Protein AF-A0A3D0CZN1-F1 (afdb_monomer_lite)

pLDDT: mean 96.59, std 3.7, range [61.84, 98.94]

Sequence (206 aa):
LTFLADQPQVNAERLAVAGLSLGGSNAIAAGALDPRVGAVVAIEAPGDGERWLSSLRRHWEWLEFKARLVEDRARRVQTGQSTRVDPLEIALPDPDSRAFLEGVYREFPEMQCDLPLETAEALIEFRPEALVGQIAPRPLLLIHGDADRLVPVGEARSLYAHASTPRRLEVIPGMSHFDWVMPTSTGFRRVSDLVAGFLREVLPAQ

Secondary structure (DSSP, 8-state):
-HHHHTSTTS-TTSEEEEEETHHHHHHHHHHHH-TTEEEEEEES--S-HHHHHHHTS-HHHHHHHHHHHHHHHHHHHHHS-PPEE-HHHHS---HHHHHHHHHHHHH-GGG---EETHHHHHHHH--GGGTGGGGTTS-EEEEEETT-SSS-THHHHHHHHHPPSSEEEEEETT--TTTTSSTTSTTHHHHHHHHHHHHHHHS---

Radius of gyration: 18.15 Å; chains: 1; bounding box: 48×38×43 Å

Structure (mmCIF, N/CA/C/O backbone):
data_AF-A0A3D0CZN1-F1
#
_entry.id   AF-A0A3D0CZN1-F1
#
loop_
_atom_site.group_PDB
_atom_site.id
_atom_site.type_symbol
_atom_site.label_atom_id
_atom_site.label_alt_id
_atom_site.label_comp_id
_atom_site.label_asym_id
_atom_site.label_entity_id
_atom_site.label_seq_id
_atom_site.pdbx_PDB_ins_code
_atom_site.Cartn_x
_atom_site.Cartn_y
_atom_site.Cartn_z
_atom_site.occupancy
_atom_site.B_iso_or_equiv
_atom_site.auth_seq_id
_atom_site.auth_comp_id
_atom_site.auth_asym_id
_atom_site.auth_atom_id
_atom_site.pdbx_PDB_model_num
ATOM 1 N N . LEU A 1 1 ? 1.243 12.649 10.500 1.00 89.69 1 LEU A N 1
ATOM 2 C CA . LEU A 1 1 ? 0.617 12.685 11.845 1.00 89.69 1 LEU A CA 1
ATOM 3 C C . LEU A 1 1 ? 0.846 14.002 12.566 1.00 89.69 1 LEU A C 1
ATOM 5 O O . LEU A 1 1 ? -0.137 14.547 13.028 1.00 89.69 1 LEU A O 1
ATOM 9 N N . THR A 1 2 ? 2.071 14.543 12.611 1.00 95.44 2 THR A N 1
ATOM 10 C CA . THR A 1 2 ? 2.383 15.810 13.311 1.00 95.44 2 THR A CA 1
ATOM 11 C C . THR A 1 2 ? 1.397 16.941 13.001 1.00 95.44 2 THR A C 1
ATOM 13 O O . THR A 1 2 ? 0.748 17.426 13.912 1.00 95.44 2 THR A O 1
ATOM 16 N N . PHE A 1 3 ? 1.171 17.263 11.720 1.00 96.44 3 PHE A N 1
ATOM 17 C CA . PHE A 1 3 ? 0.192 18.292 11.345 1.00 96.44 3 PHE A CA 1
ATOM 18 C C . PHE A 1 3 ? -1.221 18.018 11.886 1.00 96.44 3 PHE A C 1
ATOM 20 O O . PHE A 1 3 ? -1.875 18.932 12.373 1.00 96.44 3 PHE A O 1
ATOM 27 N N . LEU A 1 4 ? -1.696 16.769 11.794 1.00 94.88 4 LEU A N 1
ATOM 28 C CA . LEU A 1 4 ? -3.040 16.386 12.232 1.00 94.88 4 LEU A CA 1
ATOM 29 C C . LEU A 1 4 ? -3.172 16.451 13.761 1.00 94.88 4 LEU A C 1
ATOM 31 O O . LEU A 1 4 ? -4.194 16.904 14.257 1.00 94.88 4 LEU A O 1
ATOM 35 N N . ALA A 1 5 ? -2.139 16.024 14.490 1.00 94.81 5 ALA A N 1
ATOM 36 C CA . ALA A 1 5 ? -2.096 16.035 15.951 1.00 94.81 5 ALA A CA 1
ATOM 37 C C . ALA A 1 5 ? -2.110 17.457 16.540 1.00 94.81 5 ALA A C 1
ATOM 39 O O . ALA A 1 5 ? -2.618 17.645 17.639 1.00 94.81 5 ALA A O 1
ATOM 40 N N . ASP A 1 6 ? -1.601 18.444 15.797 1.00 96.56 6 ASP A N 1
ATOM 41 C CA . ASP A 1 6 ? -1.577 19.852 16.212 1.00 96.56 6 ASP A CA 1
ATOM 42 C C . ASP A 1 6 ? -2.914 20.584 15.968 1.00 96.56 6 ASP A C 1
ATOM 44 O O . ASP A 1 6 ? -3.060 21.751 16.338 1.00 96.56 6 ASP A O 1
ATOM 48 N N . GLN A 1 7 ? -3.904 19.941 15.336 1.00 97.12 7 GLN A N 1
ATOM 49 C CA . GLN A 1 7 ? -5.198 20.578 15.079 1.00 97.12 7 GLN A CA 1
ATOM 50 C C . GLN A 1 7 ? -6.060 20.600 16.353 1.00 97.12 7 GLN A C 1
ATOM 52 O O . GLN A 1 7 ? -6.255 19.553 16.969 1.00 97.12 7 GLN A O 1
ATOM 57 N N . PRO A 1 8 ? -6.671 21.742 16.727 1.00 96.75 8 PRO A N 1
ATOM 58 C CA . PRO A 1 8 ? -7.424 21.859 17.979 1.00 96.75 8 PRO A CA 1
ATOM 59 C C . PRO A 1 8 ? -8.677 20.970 18.035 1.00 96.75 8 PRO A C 1
ATOM 61 O O . PRO A 1 8 ? -9.180 20.684 19.117 1.00 96.75 8 PRO A O 1
ATOM 64 N N . GLN A 1 9 ? -9.196 20.530 16.886 1.00 95.81 9 GLN A N 1
ATOM 65 C CA . GLN A 1 9 ? -10.336 19.614 16.790 1.00 95.81 9 GLN A CA 1
ATOM 66 C C . GLN A 1 9 ? -9.935 18.130 16.874 1.00 95.81 9 GLN A C 1
ATOM 68 O O . GLN A 1 9 ? -10.810 17.265 16.850 1.00 95.81 9 GLN A O 1
ATOM 73 N N . VAL A 1 10 ? -8.638 17.814 16.932 1.00 95.25 10 VAL A N 1
ATOM 74 C CA . VAL A 1 10 ? -8.120 16.443 16.911 1.00 95.25 10 VAL A CA 1
ATOM 75 C C . VAL A 1 10 ? -7.592 16.057 18.288 1.00 95.25 10 VAL A C 1
ATOM 77 O O . VAL A 1 10 ? -6.842 16.790 18.922 1.00 95.25 10 VAL A O 1
ATOM 80 N N . ASN A 1 11 ? -7.942 14.853 18.738 1.00 94.00 11 ASN A N 1
ATOM 81 C CA . ASN A 1 11 ? -7.299 14.240 19.893 1.00 94.00 11 ASN A CA 1
ATOM 82 C C . ASN A 1 11 ? -6.022 13.510 19.439 1.00 94.00 11 ASN A C 1
ATOM 84 O O . ASN A 1 11 ? -6.102 12.463 18.793 1.00 94.00 11 ASN A O 1
ATOM 88 N N . ALA A 1 12 ? -4.856 14.058 19.789 1.00 94.00 12 ALA A N 1
ATOM 89 C CA . ALA A 1 12 ? -3.546 13.526 19.406 1.00 94.00 12 ALA A CA 1
ATOM 90 C C . ALA A 1 12 ? -3.253 12.109 19.942 1.00 94.00 12 ALA A C 1
ATOM 92 O O . ALA A 1 12 ? -2.446 11.398 19.351 1.00 94.00 12 ALA A O 1
ATOM 93 N N . GLU A 1 13 ? -3.944 11.667 20.997 1.00 92.31 13 GLU A N 1
ATOM 94 C CA . GLU A 1 13 ? -3.820 10.311 21.556 1.00 92.31 13 GLU A CA 1
ATOM 95 C C . GLU A 1 13 ? -4.685 9.280 20.809 1.00 92.31 13 GLU A C 1
ATOM 97 O O . GLU A 1 13 ? -4.708 8.098 21.150 1.00 92.31 13 GLU A O 1
ATOM 102 N N . ARG A 1 14 ? -5.458 9.713 19.804 1.00 92.69 14 ARG A N 1
ATOM 103 C CA . ARG A 1 14 ? -6.452 8.880 19.109 1.00 92.69 14 ARG A CA 1
ATOM 104 C C . ARG A 1 14 ? -6.345 9.001 17.598 1.00 92.69 14 ARG A C 1
ATOM 106 O O . ARG A 1 14 ? -7.315 9.290 16.900 1.00 92.69 14 ARG A O 1
ATOM 113 N N . LEU A 1 15 ? -5.143 8.754 17.097 1.00 96.56 15 LEU A N 1
ATOM 114 C CA . LEU A 1 15 ? -4.843 8.801 15.673 1.00 96.56 15 LEU A CA 1
ATOM 115 C C . LEU A 1 15 ? -4.930 7.403 15.062 1.00 96.56 15 LEU A C 1
ATOM 117 O O . LEU A 1 15 ? -4.448 6.429 15.634 1.00 96.56 15 LEU A O 1
ATOM 121 N N . ALA A 1 16 ? -5.497 7.308 13.865 1.00 97.44 16 ALA A N 1
ATOM 122 C CA . ALA A 1 16 ? -5.451 6.104 13.049 1.00 97.44 16 ALA A CA 1
ATOM 123 C C . ALA A 1 16 ? -4.883 6.433 11.672 1.00 97.44 16 ALA A C 1
ATOM 125 O O . ALA A 1 16 ? -5.023 7.558 11.186 1.00 97.44 16 ALA A O 1
ATOM 126 N N . VAL A 1 17 ? -4.262 5.441 11.041 1.00 98.00 17 VAL A N 1
ATOM 127 C CA . VAL A 1 17 ? -3.837 5.535 9.643 1.00 98.00 17 VAL A CA 1
ATOM 128 C C . VAL A 1 17 ? -4.558 4.453 8.856 1.00 98.00 17 VAL A C 1
ATOM 130 O O . VAL A 1 17 ? -4.534 3.281 9.227 1.00 98.00 17 VAL A O 1
ATOM 133 N N . ALA A 1 18 ? -5.209 4.869 7.777 1.00 97.88 18 ALA A N 1
ATOM 134 C CA . ALA A 1 18 ? -5.875 3.990 6.835 1.00 97.88 18 ALA A CA 1
ATOM 135 C C . ALA A 1 18 ? -5.274 4.190 5.445 1.00 97.88 18 ALA A C 1
ATOM 137 O O . ALA A 1 18 ? -4.956 5.321 5.071 1.00 97.88 18 ALA A O 1
ATOM 138 N N . GLY A 1 19 ? -5.135 3.114 4.677 1.00 97.94 19 GLY A N 1
ATOM 139 C CA . GLY A 1 19 ? -4.632 3.204 3.315 1.00 97.94 19 GLY A CA 1
ATOM 140 C C . GLY A 1 19 ? -5.100 2.066 2.418 1.00 97.94 19 GLY A C 1
ATOM 141 O O . GLY A 1 19 ? -5.350 0.956 2.884 1.00 97.94 19 GLY A O 1
ATOM 142 N N . LEU A 1 20 ? -5.197 2.373 1.125 1.00 97.62 20 LEU A N 1
ATOM 143 C CA . LEU A 1 20 ? -5.538 1.447 0.047 1.00 97.62 20 LEU A CA 1
ATOM 144 C C . LEU A 1 20 ? -4.284 1.090 -0.758 1.00 97.62 20 LEU A C 1
ATOM 146 O O . LEU A 1 20 ? -3.480 1.978 -1.045 1.00 97.62 20 LEU A O 1
ATOM 150 N N . SER A 1 21 ? -4.145 -0.169 -1.169 1.00 97.31 21 SER A N 1
ATOM 151 C CA . SER A 1 21 ? -3.049 -0.660 -2.006 1.00 97.31 21 SER A CA 1
ATOM 152 C C . SER A 1 21 ? -1.688 -0.333 -1.377 1.00 97.31 21 SER A C 1
ATOM 154 O O . SER A 1 21 ? -1.494 -0.547 -0.176 1.00 97.31 21 SER A O 1
ATOM 156 N N . LEU A 1 22 ? -0.760 0.271 -2.124 1.00 97.44 22 LEU A N 1
ATOM 157 C CA . LEU A 1 22 ? 0.499 0.804 -1.581 1.00 97.44 22 LEU A CA 1
ATOM 158 C C . LEU A 1 22 ? 0.304 1.787 -0.415 1.00 97.44 22 LEU A C 1
ATOM 160 O O . LEU A 1 22 ? 1.140 1.855 0.486 1.00 97.44 22 LEU A O 1
ATOM 164 N N . GLY A 1 23 ? -0.810 2.521 -0.377 1.00 98.19 23 GLY A N 1
ATOM 165 C CA . GLY A 1 23 ? -1.188 3.331 0.779 1.00 98.19 23 GLY A CA 1
ATOM 166 C C . GLY A 1 23 ? -1.424 2.486 2.034 1.00 98.19 23 GLY A C 1
ATOM 167 O O . GLY A 1 23 ? -1.067 2.915 3.127 1.00 98.19 23 GLY A O 1
ATOM 168 N N . GLY A 1 24 ? -1.970 1.277 1.894 1.00 98.62 24 GLY A N 1
ATOM 169 C CA . GLY A 1 24 ? -2.137 0.317 2.987 1.00 98.62 24 GLY A CA 1
ATOM 170 C C . GLY A 1 24 ? -0.802 -0.266 3.457 1.00 98.62 24 GLY A C 1
ATOM 171 O O . GLY A 1 24 ? -0.550 -0.334 4.660 1.00 98.62 24 GLY A O 1
ATOM 172 N N . SER A 1 25 ? 0.104 -0.579 2.529 1.00 98.81 25 SER A N 1
ATOM 173 C CA . SER A 1 25 ? 1.492 -0.961 2.835 1.00 98.81 25 SER A CA 1
ATOM 174 C C . SER A 1 25 ? 2.222 0.140 3.618 1.00 98.81 25 SER A C 1
ATOM 176 O O . SER A 1 25 ? 2.868 -0.127 4.635 1.00 98.81 25 SER A O 1
ATOM 178 N N . ASN A 1 26 ? 2.051 1.399 3.207 1.00 98.75 26 ASN A N 1
ATOM 179 C CA . ASN A 1 26 ? 2.581 2.565 3.916 1.00 98.75 26 ASN A CA 1
ATOM 180 C C . ASN A 1 26 ? 1.908 2.781 5.278 1.00 98.75 26 ASN A C 1
ATOM 182 O O . ASN A 1 26 ? 2.590 3.145 6.233 1.00 98.75 26 ASN A O 1
ATOM 186 N N . ALA A 1 27 ? 0.601 2.530 5.404 1.00 98.75 27 ALA A N 1
ATOM 187 C CA . ALA A 1 27 ? -0.111 2.592 6.680 1.00 98.75 27 ALA A CA 1
ATOM 188 C C . ALA A 1 27 ? 0.435 1.564 7.682 1.00 98.75 27 ALA A C 1
ATOM 190 O O . ALA A 1 27 ? 0.626 1.890 8.853 1.00 98.75 27 ALA A O 1
ATOM 191 N N . ILE A 1 28 ? 0.752 0.353 7.212 1.00 98.88 28 ILE A N 1
ATOM 192 C CA . ILE A 1 28 ? 1.411 -0.690 8.009 1.00 98.88 28 ILE A CA 1
ATOM 193 C C . ILE A 1 28 ? 2.792 -0.223 8.473 1.00 98.88 28 ILE A C 1
ATOM 195 O O . ILE A 1 28 ? 3.078 -0.278 9.668 1.00 98.88 28 ILE A O 1
ATOM 199 N N . ALA A 1 29 ? 3.631 0.280 7.563 1.00 98.62 29 ALA A N 1
ATOM 200 C CA . ALA A 1 29 ? 4.964 0.768 7.915 1.00 98.62 29 ALA A CA 1
ATOM 201 C C . ALA A 1 29 ? 4.908 1.951 8.898 1.00 98.62 29 ALA A C 1
ATOM 203 O O . ALA A 1 29 ? 5.615 1.954 9.905 1.00 98.62 29 ALA A O 1
ATOM 204 N N . ALA A 1 30 ? 4.023 2.922 8.659 1.00 98.44 30 ALA A N 1
ATOM 205 C CA . ALA A 1 30 ? 3.814 4.055 9.554 1.00 98.44 30 ALA A CA 1
ATOM 206 C C . ALA A 1 30 ? 3.310 3.605 10.932 1.00 98.44 30 ALA A C 1
ATOM 208 O O . ALA A 1 30 ? 3.807 4.081 11.945 1.00 98.44 30 ALA A O 1
ATOM 209 N N . GLY A 1 31 ? 2.366 2.663 10.986 1.00 98.44 31 GLY A N 1
ATOM 210 C CA . GLY A 1 31 ? 1.863 2.118 12.244 1.00 98.44 31 GLY A CA 1
ATOM 211 C C . GLY A 1 31 ? 2.912 1.335 13.028 1.00 98.44 31 GLY A C 1
ATOM 212 O O . GLY A 1 31 ? 2.963 1.431 14.252 1.00 98.44 31 GLY A O 1
ATOM 213 N N . ALA A 1 32 ? 3.781 0.594 12.342 1.00 98.38 32 ALA A N 1
ATOM 214 C CA . ALA A 1 32 ? 4.886 -0.115 12.977 1.00 98.38 32 ALA A CA 1
ATOM 215 C C . ALA A 1 32 ? 5.919 0.857 13.574 1.00 98.38 32 ALA A C 1
ATOM 217 O O . ALA A 1 32 ? 6.335 0.676 14.716 1.00 98.38 32 ALA A O 1
ATOM 218 N N . LEU A 1 33 ? 6.297 1.897 12.823 1.00 98.12 33 LEU A N 1
ATOM 219 C CA . LEU A 1 33 ? 7.424 2.776 13.157 1.00 98.12 33 LEU A CA 1
ATOM 220 C C . LEU A 1 33 ? 7.047 4.009 13.993 1.00 98.12 33 LEU A C 1
ATOM 222 O O . LEU A 1 33 ? 7.905 4.547 14.689 1.00 98.12 33 LEU A O 1
ATOM 226 N N . ASP A 1 34 ? 5.795 4.471 13.938 1.00 97.94 34 ASP A N 1
ATOM 227 C CA . ASP A 1 34 ? 5.325 5.634 14.695 1.00 97.94 34 ASP A CA 1
ATOM 228 C C . ASP A 1 34 ? 4.394 5.194 15.842 1.00 97.94 34 ASP A C 1
ATOM 230 O O . ASP A 1 34 ? 3.251 4.786 15.596 1.00 97.94 34 ASP A O 1
ATOM 234 N N . PRO A 1 35 ? 4.839 5.285 17.112 1.00 95.75 35 PRO A N 1
ATOM 235 C CA . PRO A 1 35 ? 4.048 4.848 18.260 1.00 95.75 35 PRO A CA 1
ATOM 236 C C . PRO A 1 35 ? 2.772 5.677 18.472 1.00 95.75 35 PRO A C 1
ATOM 238 O O . PRO A 1 35 ? 1.878 5.219 19.178 1.00 95.75 35 PRO A O 1
ATOM 241 N N . ARG A 1 36 ? 2.652 6.862 17.850 1.00 97.00 36 ARG A N 1
ATOM 242 C CA . ARG A 1 36 ? 1.458 7.723 17.947 1.00 97.00 36 ARG A CA 1
ATOM 243 C C . ARG A 1 36 ? 0.266 7.184 17.158 1.00 97.00 36 ARG A C 1
ATOM 245 O O . ARG A 1 36 ? -0.859 7.629 17.368 1.00 97.00 36 ARG A O 1
ATOM 252 N N . VAL A 1 37 ? 0.488 6.267 16.215 1.00 98.06 37 VAL A N 1
ATOM 253 C CA . VAL A 1 37 ? -0.608 5.589 15.513 1.00 98.06 37 VAL A CA 1
ATOM 254 C C . VAL A 1 37 ? -1.272 4.635 16.492 1.00 98.06 37 VAL A C 1
ATOM 256 O O . VAL A 1 37 ? -0.641 3.670 16.901 1.00 98.06 37 VAL A O 1
ATOM 259 N N . GLY A 1 38 ? -2.528 4.882 16.855 1.00 97.44 38 GLY A N 1
ATOM 260 C CA . GLY A 1 38 ? -3.310 4.047 17.768 1.00 97.44 38 GLY A CA 1
ATOM 261 C C . GLY A 1 38 ? -4.026 2.875 17.091 1.00 97.44 38 GLY A C 1
ATOM 262 O O . GLY A 1 38 ? -4.312 1.882 17.754 1.00 97.44 38 GLY A O 1
ATOM 263 N N . ALA A 1 39 ? -4.293 2.955 15.783 1.00 98.44 39 ALA A N 1
ATOM 264 C CA . ALA A 1 39 ? -4.868 1.865 14.990 1.00 98.44 39 ALA A CA 1
ATOM 265 C C . ALA A 1 39 ? -4.462 1.956 13.510 1.00 98.44 39 ALA A C 1
ATOM 267 O O . ALA A 1 39 ? -4.251 3.052 12.980 1.00 98.44 39 ALA A O 1
ATOM 268 N N . VAL A 1 40 ? -4.391 0.806 12.836 1.00 98.88 40 VAL A N 1
ATOM 269 C CA . VAL A 1 40 ? -4.033 0.702 11.413 1.00 98.88 40 VAL A CA 1
ATOM 270 C C . VAL A 1 40 ? -5.132 -0.010 10.635 1.00 98.88 40 VAL A C 1
ATOM 272 O O . VAL A 1 40 ? -5.631 -1.051 11.063 1.00 98.88 40 VAL A O 1
ATOM 275 N N . VAL A 1 41 ? -5.470 0.528 9.465 1.00 98.88 41 VAL A N 1
ATOM 276 C CA . VAL A 1 41 ? -6.346 -0.110 8.479 1.00 98.88 41 VAL A CA 1
ATOM 277 C C . VAL A 1 41 ? -5.602 -0.199 7.149 1.00 98.88 41 VAL A C 1
ATOM 279 O O . VAL A 1 41 ? -5.176 0.818 6.606 1.00 98.88 41 VAL A O 1
ATOM 282 N N . ALA A 1 42 ? -5.459 -1.401 6.603 1.00 98.75 42 ALA A N 1
ATOM 283 C CA . ALA A 1 42 ? -4.861 -1.611 5.291 1.00 98.75 42 ALA A CA 1
ATOM 284 C C . ALA A 1 42 ? -5.833 -2.374 4.387 1.00 98.75 42 ALA A C 1
ATOM 286 O O . ALA A 1 42 ? -6.338 -3.435 4.752 1.00 98.75 42 ALA A O 1
ATOM 287 N N . ILE A 1 43 ? -6.110 -1.800 3.221 1.00 98.56 43 ILE A N 1
ATOM 288 C CA . ILE A 1 43 ? -7.084 -2.292 2.244 1.00 98.56 43 ILE A CA 1
ATOM 289 C C . ILE A 1 43 ? -6.309 -2.659 0.975 1.00 98.56 43 ILE A C 1
ATOM 291 O O . ILE A 1 43 ? -5.556 -1.820 0.495 1.00 98.56 43 ILE A O 1
ATOM 295 N N . GLU A 1 44 ? -6.449 -3.873 0.442 1.00 97.94 44 GLU A N 1
ATOM 296 C CA . GLU A 1 44 ? -5.718 -4.363 -0.753 1.00 97.94 44 GLU A CA 1
ATOM 297 C C . GLU A 1 44 ? -4.184 -4.221 -0.697 1.00 97.94 44 GLU A C 1
ATOM 299 O O . GLU A 1 44 ? -3.523 -3.996 -1.710 1.00 97.94 44 GLU A O 1
ATOM 304 N N . ALA A 1 45 ? -3.585 -4.274 0.493 1.00 98.44 45 ALA A N 1
ATOM 305 C CA . ALA A 1 45 ? -2.171 -3.948 0.648 1.00 98.44 45 ALA A CA 1
ATOM 306 C C . ALA A 1 45 ? -1.250 -5.104 0.208 1.00 98.44 45 ALA A C 1
ATOM 308 O O . ALA A 1 45 ? -1.372 -6.205 0.757 1.00 98.44 45 ALA A O 1
ATOM 309 N N . PRO A 1 46 ? -0.270 -4.873 -0.689 1.00 98.62 46 PRO A N 1
ATOM 310 C CA . PRO A 1 46 ? 0.815 -5.824 -0.896 1.00 98.62 46 PRO A CA 1
ATOM 311 C C . PRO A 1 46 ? 1.692 -5.916 0.363 1.00 98.62 46 PRO A C 1
ATOM 313 O O . PRO A 1 46 ? 2.027 -4.902 0.987 1.00 98.62 46 PRO A O 1
ATOM 316 N N . GLY A 1 47 ? 2.050 -7.140 0.753 1.00 98.56 47 GLY A N 1
ATOM 317 C CA . GLY A 1 47 ? 2.845 -7.446 1.942 1.00 98.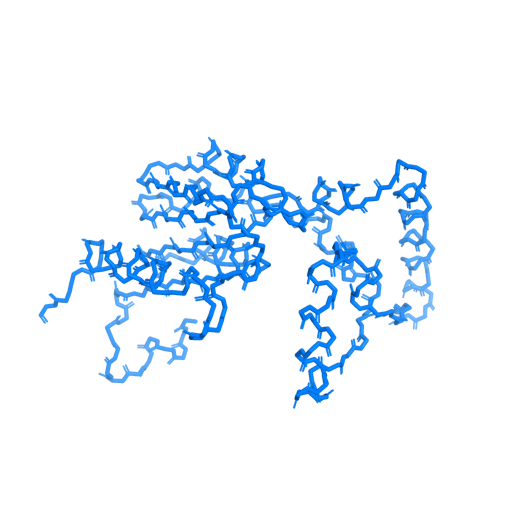56 47 GLY A CA 1
ATOM 318 C C . GLY A 1 47 ? 4.336 -7.626 1.660 1.00 98.56 47 GLY A C 1
ATOM 319 O O . GLY A 1 47 ? 5.155 -7.297 2.519 1.00 98.56 47 GLY A O 1
ATOM 320 N N . ASP A 1 48 ? 4.686 -8.087 0.460 1.00 98.75 48 ASP A N 1
ATOM 321 C CA . ASP A 1 48 ? 6.058 -8.167 -0.051 1.00 98.75 48 ASP A CA 1
ATOM 322 C C . ASP A 1 48 ? 6.093 -7.661 -1.497 1.00 98.75 48 ASP A C 1
ATOM 324 O O . ASP A 1 48 ? 5.464 -8.236 -2.391 1.00 98.75 48 ASP A O 1
ATOM 328 N N . GLY A 1 49 ? 6.816 -6.565 -1.733 1.00 98.50 49 GLY A N 1
ATOM 329 C CA . GLY A 1 49 ? 6.848 -5.942 -3.050 1.00 98.50 49 GLY A CA 1
ATOM 330 C C . GLY A 1 49 ? 7.548 -6.777 -4.123 1.00 98.50 49 GLY A C 1
ATOM 331 O O . GLY A 1 49 ? 7.138 -6.729 -5.280 1.00 98.50 49 GLY A O 1
ATOM 332 N N . GLU A 1 50 ? 8.546 -7.596 -3.776 1.00 98.50 50 GLU A N 1
ATOM 333 C CA . GLU A 1 50 ? 9.202 -8.486 -4.741 1.00 98.50 50 GLU A CA 1
ATOM 334 C C . GLU A 1 50 ? 8.247 -9.589 -5.205 1.00 98.50 50 GLU A C 1
ATOM 336 O O . GLU A 1 50 ? 8.074 -9.813 -6.406 1.00 98.50 50 GLU A O 1
ATOM 341 N N . ARG A 1 51 ? 7.591 -10.258 -4.251 1.00 98.50 51 ARG A N 1
ATOM 342 C CA . ARG A 1 51 ? 6.608 -11.311 -4.517 1.00 98.50 51 ARG A CA 1
ATOM 343 C C . ARG A 1 51 ? 5.439 -10.765 -5.327 1.00 98.50 51 ARG A C 1
ATOM 345 O O . ARG A 1 51 ? 5.050 -11.390 -6.314 1.00 98.50 51 ARG A O 1
ATOM 352 N N . TRP A 1 52 ? 4.934 -9.588 -4.959 1.00 98.50 52 TRP A N 1
ATOM 353 C CA . TRP A 1 52 ? 3.864 -8.916 -5.687 1.00 98.50 52 TRP A CA 1
ATOM 354 C C . TRP A 1 52 ? 4.274 -8.571 -7.124 1.00 98.50 52 TRP A C 1
ATOM 356 O O . TRP A 1 52 ? 3.646 -9.062 -8.062 1.00 98.50 52 TRP A O 1
ATOM 366 N N . LEU A 1 53 ? 5.352 -7.810 -7.337 1.00 98.38 53 LEU A N 1
ATOM 367 C CA . LEU A 1 53 ? 5.755 -7.382 -8.684 1.00 98.38 53 LEU A CA 1
ATOM 368 C C . LEU A 1 53 ? 6.182 -8.547 -9.588 1.00 98.38 53 LEU A C 1
ATOM 370 O O . LEU A 1 53 ? 5.980 -8.484 -10.806 1.00 98.38 53 LEU A O 1
ATOM 374 N N . SER A 1 54 ? 6.741 -9.611 -9.007 1.00 98.25 54 SER A N 1
ATOM 375 C CA . SER A 1 54 ? 7.022 -10.867 -9.705 1.00 98.25 54 SER A CA 1
ATOM 376 C C . SER A 1 54 ? 5.731 -11.562 -10.154 1.00 98.25 54 SER A C 1
ATOM 378 O O . SER A 1 54 ? 5.657 -12.033 -11.285 1.00 98.25 54 SER A O 1
ATOM 380 N N . SER A 1 55 ? 4.683 -11.570 -9.318 1.00 97.50 55 SER A N 1
ATOM 381 C CA . SER A 1 55 ? 3.400 -12.221 -9.638 1.00 97.50 55 SER A CA 1
ATOM 382 C C . SER A 1 55 ? 2.652 -11.593 -10.820 1.00 97.50 55 SER A C 1
ATOM 384 O O . SER A 1 55 ? 1.876 -12.273 -11.486 1.00 97.50 55 SER A O 1
ATOM 386 N N . LEU A 1 56 ? 2.926 -10.320 -11.117 1.00 97.38 56 LEU A N 1
ATOM 387 C CA . LEU A 1 56 ? 2.329 -9.589 -12.238 1.00 97.38 56 LEU A CA 1
ATOM 388 C C . LEU A 1 56 ? 2.956 -9.935 -13.595 1.00 97.38 56 LEU A C 1
ATOM 390 O O . LEU A 1 56 ? 2.490 -9.464 -14.630 1.00 97.38 56 LEU A O 1
ATOM 394 N N . ARG A 1 57 ? 4.041 -10.714 -13.603 1.00 97.56 57 ARG A N 1
ATOM 395 C CA . ARG A 1 57 ? 4.868 -10.977 -14.781 1.00 97.56 57 ARG A CA 1
ATOM 396 C C . ARG A 1 57 ? 5.038 -12.465 -15.014 1.00 97.56 57 ARG A C 1
ATOM 398 O O . ARG A 1 57 ? 5.044 -13.279 -14.091 1.00 97.56 57 ARG A O 1
ATOM 405 N N . ARG A 1 58 ? 5.272 -12.835 -16.271 1.00 98.12 58 ARG A N 1
ATOM 406 C CA . ARG A 1 58 ? 5.817 -14.159 -16.575 1.00 98.12 58 ARG A CA 1
ATOM 407 C C . ARG A 1 58 ? 7.250 -14.232 -16.059 1.00 98.12 58 ARG A C 1
ATOM 409 O O . ARG A 1 58 ? 7.949 -13.225 -15.965 1.00 98.12 58 ARG A O 1
ATOM 416 N N . HIS A 1 59 ? 7.717 -15.441 -15.762 1.00 98.12 59 HIS A N 1
ATOM 417 C CA . HIS A 1 59 ? 9.019 -15.617 -15.117 1.00 98.12 59 HIS A CA 1
ATOM 418 C C . HIS A 1 59 ? 10.179 -14.954 -15.883 1.00 98.12 59 HIS A C 1
ATOM 420 O O . HIS A 1 59 ? 11.029 -14.321 -15.265 1.00 98.12 59 HIS A O 1
ATOM 426 N N . TRP A 1 60 ? 10.208 -15.046 -17.216 1.00 98.38 60 TRP A N 1
ATOM 427 C CA . TRP A 1 60 ? 11.261 -14.413 -18.018 1.00 98.38 60 TRP A CA 1
ATOM 428 C C . TRP A 1 60 ? 11.149 -12.883 -18.053 1.00 98.38 60 TRP A C 1
ATOM 430 O O . TRP A 1 60 ? 12.169 -12.213 -17.945 1.00 98.38 60 TRP A O 1
ATOM 440 N N . GLU A 1 61 ? 9.933 -12.329 -18.103 1.00 98.31 61 GLU A N 1
ATOM 441 C CA . GLU A 1 61 ? 9.699 -10.877 -18.035 1.00 98.31 61 GLU A CA 1
ATOM 442 C C . GLU A 1 61 ? 10.181 -10.311 -16.695 1.00 98.31 61 GLU A C 1
ATOM 444 O O . GLU A 1 61 ? 10.723 -9.211 -16.639 1.00 98.31 61 GLU A O 1
ATOM 449 N N . TRP A 1 62 ? 10.036 -11.072 -15.605 1.00 98.50 62 TRP A N 1
ATOM 450 C CA . TRP A 1 62 ? 10.591 -10.701 -14.304 1.00 98.50 62 TRP A CA 1
ATOM 451 C C . TRP A 1 62 ? 12.127 -10.662 -14.306 1.00 98.50 62 TRP A C 1
ATOM 453 O O . TRP A 1 62 ? 12.725 -9.748 -13.736 1.00 98.50 62 TRP A O 1
ATOM 463 N N . LEU A 1 63 ? 12.786 -11.625 -14.958 1.00 98.56 63 LEU A N 1
ATOM 464 C CA . LEU A 1 63 ? 14.249 -11.637 -15.082 1.00 98.56 63 LEU A CA 1
ATOM 465 C C . LEU A 1 63 ? 14.758 -10.464 -15.928 1.00 98.56 63 LEU A C 1
ATOM 467 O O . LEU A 1 63 ? 15.709 -9.796 -15.523 1.00 98.56 63 LEU A O 1
ATOM 471 N N . GLU A 1 64 ? 14.104 -10.182 -17.055 1.00 98.38 64 GLU A N 1
ATOM 472 C CA . GLU A 1 64 ? 14.405 -9.029 -17.911 1.00 98.38 64 GLU A CA 1
ATOM 473 C C . GLU A 1 64 ? 14.172 -7.707 -17.176 1.00 98.38 64 GLU A C 1
ATOM 475 O O . GLU A 1 64 ? 15.005 -6.803 -17.238 1.00 98.38 64 GLU A O 1
ATOM 480 N N . PHE A 1 65 ? 13.080 -7.607 -16.412 1.00 98.38 65 PHE A N 1
ATOM 481 C CA . PHE A 1 65 ? 12.803 -6.438 -15.586 1.00 98.38 65 PHE A CA 1
ATOM 482 C C . PHE A 1 65 ? 13.913 -6.214 -14.556 1.00 98.38 65 PHE A C 1
ATOM 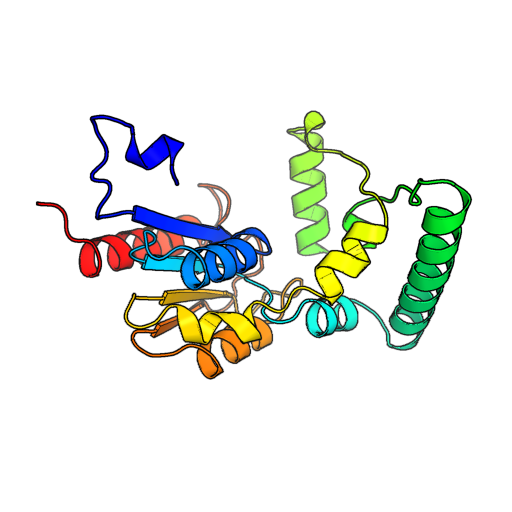484 O O . PHE A 1 65 ? 14.461 -5.119 -14.486 1.00 98.38 65 PHE A O 1
ATOM 491 N N . LYS A 1 66 ? 14.337 -7.254 -13.826 1.00 98.50 66 LYS A N 1
ATOM 492 C CA . LYS A 1 66 ? 15.467 -7.147 -12.888 1.00 98.50 66 LYS A CA 1
ATOM 493 C C . LYS A 1 66 ? 16.782 -6.765 -13.573 1.00 98.50 66 LYS A C 1
ATOM 495 O O . LYS A 1 66 ? 17.544 -5.991 -12.999 1.00 98.50 66 LYS A O 1
ATOM 500 N N . ALA A 1 67 ? 17.051 -7.266 -14.779 1.00 98.44 67 ALA A N 1
ATOM 501 C CA . ALA A 1 67 ? 18.228 -6.862 -15.549 1.00 98.44 67 ALA A CA 1
ATOM 502 C C . ALA A 1 67 ? 18.187 -5.362 -15.896 1.00 98.44 67 ALA A C 1
ATOM 504 O O . ALA A 1 67 ? 19.170 -4.660 -15.660 1.00 98.44 67 ALA A O 1
ATOM 505 N N . ARG A 1 68 ? 17.025 -4.846 -16.328 1.00 98.12 68 ARG A N 1
ATOM 506 C CA . ARG A 1 68 ? 16.814 -3.403 -16.551 1.00 98.12 68 ARG A CA 1
ATOM 507 C C . ARG A 1 68 ? 17.062 -2.572 -15.287 1.00 98.12 68 ARG A C 1
ATOM 509 O O . ARG A 1 68 ? 17.627 -1.489 -15.388 1.00 98.12 68 ARG A O 1
ATOM 516 N N . LEU A 1 69 ? 16.683 -3.061 -14.102 1.00 98.25 69 LEU A N 1
ATOM 517 C CA . LEU A 1 69 ? 16.963 -2.361 -12.836 1.00 98.25 69 LEU A CA 1
ATOM 518 C C . LEU A 1 69 ? 18.470 -2.284 -12.538 1.00 98.25 69 LEU A C 1
ATOM 520 O O . LEU A 1 69 ? 18.958 -1.248 -12.095 1.00 98.25 69 LEU A O 1
ATOM 524 N N . VAL A 1 70 ? 19.230 -3.344 -12.836 1.00 98.31 70 VAL A N 1
ATOM 525 C CA . VAL A 1 70 ? 20.699 -3.342 -12.695 1.00 98.31 70 VAL A CA 1
ATOM 526 C C . VAL A 1 70 ? 21.345 -2.320 -13.635 1.00 98.31 70 VAL A C 1
ATOM 528 O O . VAL A 1 70 ? 22.242 -1.581 -13.220 1.00 98.31 70 VAL A O 1
ATOM 531 N N . GLU A 1 71 ? 20.881 -2.246 -14.882 1.00 98.19 71 GLU A N 1
ATOM 532 C CA . GLU A 1 71 ? 21.339 -1.246 -15.853 1.00 98.19 71 GLU A CA 1
ATOM 533 C C . GLU A 1 71 ? 20.999 0.182 -15.401 1.00 98.19 71 GLU A C 1
ATOM 535 O O . GLU A 1 71 ? 21.862 1.064 -15.428 1.00 98.19 71 GLU A O 1
ATOM 540 N N . ASP A 1 72 ? 19.773 0.407 -14.916 1.00 98.19 72 ASP A N 1
ATOM 541 C CA . ASP A 1 72 ? 19.344 1.707 -14.396 1.00 98.19 72 ASP A CA 1
ATOM 542 C C . ASP A 1 72 ? 20.170 2.133 -13.180 1.00 98.19 72 ASP A C 1
ATOM 544 O O . ASP A 1 72 ? 20.629 3.271 -13.100 1.00 98.19 72 ASP A O 1
ATOM 548 N N . ARG A 1 73 ? 20.470 1.206 -12.267 1.00 98.12 73 ARG A N 1
ATOM 549 C CA . ARG A 1 73 ? 21.359 1.457 -11.127 1.00 98.12 73 ARG A CA 1
ATOM 550 C C . ARG A 1 73 ? 22.754 1.900 -11.572 1.00 98.12 73 ARG A C 1
ATOM 552 O O . ARG A 1 73 ? 23.290 2.862 -11.019 1.00 98.12 73 ARG A O 1
ATOM 559 N N . ALA A 1 74 ? 23.338 1.253 -12.582 1.00 98.00 74 ALA A N 1
ATOM 560 C CA . ALA A 1 74 ? 24.629 1.668 -13.136 1.00 98.00 74 ALA A CA 1
ATOM 561 C C . ALA A 1 74 ? 24.555 3.078 -13.750 1.00 98.00 74 ALA A C 1
ATOM 563 O O . ALA A 1 74 ? 25.430 3.912 -13.499 1.00 98.00 74 ALA A O 1
ATOM 564 N N . ARG A 1 75 ? 23.477 3.378 -14.484 1.00 97.44 75 ARG A N 1
ATOM 565 C CA . ARG A 1 75 ? 23.208 4.715 -15.028 1.00 97.44 75 ARG A CA 1
ATOM 566 C C . ARG A 1 75 ? 23.104 5.768 -13.923 1.00 97.44 75 ARG A C 1
ATOM 568 O O . ARG A 1 75 ? 23.707 6.834 -14.060 1.00 97.44 75 ARG A O 1
ATOM 575 N N . ARG A 1 76 ? 22.393 5.487 -12.827 1.00 97.12 76 ARG A N 1
ATOM 576 C CA . ARG A 1 76 ? 22.249 6.410 -11.688 1.00 97.12 76 ARG A CA 1
ATOM 577 C C . ARG A 1 76 ? 23.593 6.756 -11.061 1.00 97.12 76 ARG A C 1
ATOM 579 O O . ARG A 1 76 ? 23.854 7.928 -10.815 1.00 97.12 76 ARG A O 1
ATOM 586 N N . VAL A 1 77 ? 24.477 5.772 -10.887 1.00 97.81 77 VAL A N 1
ATOM 587 C CA . VAL A 1 77 ? 25.843 6.006 -10.381 1.00 97.81 77 VAL A CA 1
ATOM 588 C C . VAL A 1 77 ? 26.652 6.901 -11.325 1.00 97.81 77 VAL A C 1
ATOM 590 O O . VAL A 1 77 ? 27.387 7.770 -10.867 1.00 97.81 77 VAL A O 1
ATOM 593 N N . GLN A 1 78 ? 26.518 6.710 -12.638 1.00 97.75 78 GLN A N 1
ATOM 594 C CA . GLN A 1 78 ? 27.301 7.447 -13.636 1.00 97.75 78 GLN A CA 1
ATOM 595 C C . GLN A 1 78 ? 26.770 8.858 -13.920 1.00 97.75 78 GLN A C 1
ATOM 597 O O . GLN A 1 78 ? 27.547 9.751 -14.245 1.00 97.75 78 GLN A O 1
ATOM 602 N N . THR A 1 79 ? 25.453 9.054 -13.845 1.00 97.75 79 THR A N 1
ATOM 603 C CA . THR A 1 79 ? 24.781 10.260 -14.362 1.00 97.75 79 THR A CA 1
ATOM 604 C C . THR A 1 79 ? 23.986 11.027 -13.309 1.00 97.75 79 THR A C 1
ATOM 606 O O . THR A 1 79 ? 23.572 12.155 -13.563 1.00 97.75 79 THR A O 1
ATOM 609 N N . GLY A 1 80 ? 23.733 10.426 -12.144 1.00 97.44 80 GLY A N 1
ATOM 610 C CA . GLY A 1 80 ? 22.811 10.957 -11.141 1.00 97.44 80 GLY A CA 1
ATOM 611 C C . GLY A 1 80 ? 21.333 10.882 -11.545 1.00 97.44 80 GLY A C 1
ATOM 612 O O . GLY A 1 80 ? 20.502 11.491 -10.879 1.00 97.44 80 GLY A O 1
ATOM 613 N N . GLN A 1 81 ? 20.988 10.180 -12.634 1.00 97.31 81 GLN A N 1
ATOM 614 C CA . GLN A 1 81 ? 19.627 10.134 -13.178 1.00 97.31 81 GLN A CA 1
ATOM 615 C C . GLN A 1 81 ? 19.138 8.701 -13.413 1.00 97.31 81 GLN A C 1
ATOM 617 O O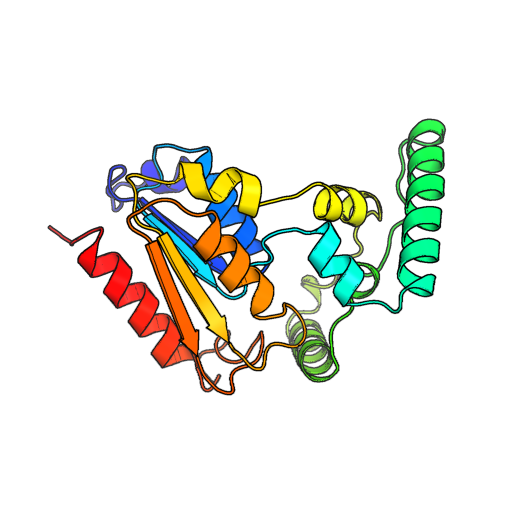 . GLN A 1 81 ? 19.836 7.890 -14.024 1.00 97.31 81 GLN A O 1
ATOM 622 N N . SER A 1 82 ? 17.904 8.426 -12.986 1.00 97.88 82 SER A N 1
ATOM 623 C CA . SER A 1 82 ? 17.151 7.209 -13.322 1.00 97.88 82 SER A CA 1
ATOM 624 C C . SER A 1 82 ? 16.352 7.401 -14.615 1.00 97.88 82 SER A C 1
ATOM 626 O O . SER A 1 82 ? 15.956 8.519 -14.963 1.00 97.88 82 SER A O 1
ATOM 628 N N . THR A 1 83 ? 16.104 6.310 -15.329 1.00 97.56 83 THR A N 1
ATOM 629 C CA . THR A 1 83 ? 15.205 6.250 -16.486 1.00 97.56 83 THR A CA 1
ATOM 630 C C . THR A 1 83 ? 13.783 6.574 -16.041 1.00 97.56 83 THR A C 1
ATOM 632 O O . THR A 1 83 ? 13.315 6.023 -15.049 1.00 97.56 83 THR A O 1
ATOM 635 N N . ARG A 1 84 ? 13.079 7.456 -16.757 1.00 97.94 84 ARG A N 1
ATOM 636 C CA . ARG A 1 84 ? 11.669 7.749 -16.467 1.00 97.94 84 ARG A CA 1
ATOM 637 C C . ARG A 1 84 ? 10.770 6.781 -17.229 1.00 97.94 84 ARG A C 1
ATOM 639 O O . ARG A 1 84 ? 11.006 6.561 -18.414 1.00 97.94 84 ARG A O 1
ATOM 646 N N . VAL A 1 85 ? 9.794 6.199 -16.541 1.00 97.69 85 VAL A N 1
ATOM 647 C CA . VAL A 1 85 ? 8.873 5.186 -17.073 1.00 97.69 85 VAL A CA 1
ATOM 648 C C . VAL A 1 85 ? 7.443 5.479 -16.635 1.00 97.69 85 VAL A C 1
ATOM 650 O O . VAL A 1 85 ? 7.223 6.144 -15.616 1.00 97.69 85 VAL A O 1
ATOM 653 N N . ASP A 1 86 ? 6.482 4.935 -17.376 1.00 95.69 86 ASP A N 1
ATOM 654 C CA . ASP A 1 86 ? 5.083 4.917 -16.954 1.00 95.69 86 ASP A CA 1
ATOM 655 C C . ASP A 1 86 ? 4.944 4.050 -15.675 1.00 95.69 86 ASP A C 1
ATOM 657 O O . ASP A 1 86 ? 5.490 2.941 -15.622 1.00 95.69 86 ASP A O 1
ATOM 661 N N . PRO A 1 87 ? 4.233 4.502 -14.622 1.00 95.00 87 PRO A N 1
ATOM 662 C CA . PRO A 1 87 ? 3.968 3.700 -13.423 1.00 95.00 87 PRO A CA 1
ATOM 663 C C . PRO A 1 87 ? 3.385 2.308 -13.716 1.00 95.00 87 PRO A C 1
ATOM 665 O O . PRO A 1 87 ? 3.684 1.344 -13.003 1.00 95.00 87 PRO A O 1
ATOM 668 N N . LEU A 1 88 ? 2.586 2.185 -14.779 1.00 94.31 88 LEU A N 1
ATOM 669 C CA . LEU A 1 88 ? 1.965 0.941 -15.225 1.00 94.31 88 LEU A CA 1
ATOM 670 C C . LEU A 1 88 ? 2.960 -0.025 -15.877 1.00 94.31 88 LEU A C 1
ATOM 672 O O . LEU A 1 88 ? 2.601 -1.181 -16.085 1.00 94.31 88 LEU A O 1
ATOM 676 N N . GLU A 1 89 ? 4.197 0.397 -16.171 1.00 95.12 89 GLU A N 1
ATOM 677 C CA . GLU A 1 89 ? 5.308 -0.511 -16.497 1.00 95.12 89 GLU A CA 1
ATOM 678 C C . GLU A 1 89 ? 5.912 -1.161 -15.245 1.00 95.12 89 GLU A C 1
ATOM 680 O O . GLU A 1 89 ? 6.487 -2.251 -15.333 1.00 95.12 89 GLU A O 1
ATOM 685 N N . ILE A 1 90 ? 5.806 -0.506 -14.082 1.00 97.12 90 ILE A N 1
ATOM 686 C CA . ILE A 1 90 ? 6.339 -1.000 -12.805 1.00 97.12 90 ILE A CA 1
ATOM 687 C C . ILE A 1 90 ? 5.350 -1.980 -12.172 1.00 97.12 90 ILE A C 1
ATOM 689 O O . ILE A 1 90 ? 5.721 -3.122 -11.888 1.00 97.12 90 ILE A O 1
ATOM 693 N N . ALA A 1 91 ? 4.096 -1.572 -11.998 1.00 96.44 91 ALA A N 1
ATOM 694 C CA . ALA A 1 91 ? 3.022 -2.428 -11.507 1.00 96.44 91 ALA A CA 1
ATOM 695 C C . ALA A 1 91 ? 2.037 -2.680 -12.651 1.00 96.44 91 ALA A C 1
ATOM 697 O O . ALA A 1 91 ? 1.189 -1.837 -12.933 1.00 96.44 91 ALA A O 1
ATOM 698 N N . LEU A 1 92 ? 2.183 -3.823 -13.331 1.00 96.69 92 LEU A N 1
ATOM 699 C CA . LEU A 1 92 ? 1.352 -4.160 -14.487 1.00 96.69 92 LEU A CA 1
ATOM 700 C C . LEU A 1 92 ? -0.106 -4.367 -14.035 1.00 96.69 92 LEU A C 1
ATOM 702 O O . LEU A 1 92 ? -0.366 -5.317 -13.296 1.00 96.69 92 LEU A O 1
ATOM 706 N N . PRO A 1 93 ? -1.061 -3.525 -14.468 1.00 96.00 93 PRO A N 1
ATOM 707 C CA . PRO A 1 93 ? -2.461 -3.722 -14.128 1.00 96.00 93 PRO A CA 1
ATOM 708 C C . PRO A 1 93 ? -3.060 -4.889 -14.918 1.00 96.00 93 PRO A C 1
ATOM 710 O O . PRO A 1 93 ? -2.726 -5.097 -16.091 1.00 96.00 93 PRO A O 1
ATOM 713 N N . ASP A 1 94 ? -4.001 -5.606 -14.308 1.00 94.75 94 ASP A N 1
ATOM 714 C CA . ASP A 1 94 ? -4.905 -6.484 -15.047 1.00 94.75 94 ASP A CA 1
ATOM 715 C C . ASP A 1 94 ? -5.902 -5.650 -15.893 1.00 94.75 94 ASP A C 1
ATOM 717 O O . ASP A 1 94 ? -5.971 -4.425 -15.735 1.00 94.75 94 ASP A O 1
ATOM 721 N N . PRO A 1 95 ? -6.668 -6.263 -16.817 1.00 95.00 95 PRO A N 1
ATOM 722 C CA . PRO A 1 95 ? -7.568 -5.524 -17.703 1.00 95.00 95 PRO A CA 1
ATOM 723 C C . PRO A 1 95 ? -8.591 -4.637 -16.981 1.00 95.00 95 PRO A C 1
ATOM 725 O O . PRO A 1 95 ? -8.846 -3.523 -17.444 1.00 95.00 95 PRO A O 1
ATOM 728 N N . ASP A 1 96 ? -9.140 -5.097 -15.852 1.00 93.06 96 ASP A N 1
ATOM 729 C CA . ASP A 1 96 ? -10.168 -4.365 -15.109 1.00 93.06 96 ASP A CA 1
ATOM 730 C C . ASP A 1 96 ? -9.532 -3.151 -14.410 1.00 93.06 96 ASP A C 1
ATOM 732 O O . ASP A 1 96 ? -10.004 -2.016 -14.552 1.00 93.06 96 ASP A O 1
ATOM 736 N N . SER A 1 97 ? -8.384 -3.354 -13.752 1.00 95.06 97 SER A N 1
ATOM 737 C CA . SER A 1 97 ? -7.590 -2.269 -13.168 1.00 95.06 97 SER A CA 1
ATOM 738 C C . SER A 1 97 ? -7.088 -1.263 -14.203 1.00 95.06 97 SER A C 1
ATOM 740 O O . SER A 1 97 ? -7.078 -0.063 -13.927 1.00 95.06 97 SER A O 1
ATOM 742 N N . ARG A 1 98 ? -6.703 -1.709 -15.405 1.00 95.62 98 ARG A N 1
ATOM 743 C CA . ARG A 1 98 ? -6.272 -0.810 -16.484 1.00 95.62 98 ARG A CA 1
ATOM 744 C C . ARG A 1 98 ? -7.412 0.086 -16.947 1.00 95.62 98 ARG A C 1
ATOM 746 O O . ARG A 1 98 ? -7.228 1.298 -17.009 1.00 95.62 98 ARG A O 1
ATOM 753 N N . ALA A 1 99 ? -8.582 -0.489 -17.218 1.00 94.44 99 ALA A N 1
ATOM 754 C CA . ALA A 1 99 ? -9.751 0.276 -17.641 1.00 94.44 99 ALA A CA 1
ATOM 755 C C . ALA A 1 99 ? -10.163 1.318 -16.587 1.00 94.44 99 ALA A C 1
ATOM 757 O O . ALA A 1 99 ? -10.496 2.454 -16.935 1.00 94.44 99 ALA A O 1
ATOM 758 N N . PHE A 1 100 ? -10.091 0.954 -15.302 1.00 93.62 100 PHE A N 1
ATOM 759 C CA . PHE A 1 100 ? -10.333 1.883 -14.201 1.00 93.62 100 PHE A CA 1
ATOM 760 C C . PHE A 1 100 ? -9.330 3.049 -14.200 1.00 93.62 100 PHE A C 1
ATOM 762 O O . PHE A 1 100 ? -9.743 4.210 -14.212 1.00 93.62 100 PHE A O 1
ATOM 769 N N . LEU A 1 101 ? -8.025 2.758 -14.237 1.00 93.44 101 LEU A N 1
ATOM 770 C CA . LEU A 1 101 ? -6.964 3.774 -14.196 1.00 93.44 101 LEU A CA 1
ATOM 771 C C . LEU A 1 101 ? -7.003 4.707 -15.413 1.00 93.44 101 LEU A C 1
ATOM 773 O O . LEU A 1 101 ? -6.878 5.918 -15.260 1.00 93.44 101 LEU A O 1
ATOM 777 N N . GLU A 1 102 ? -7.261 4.179 -16.611 1.00 93.88 102 GLU A N 1
ATOM 778 C CA . GLU A 1 102 ? -7.475 4.993 -17.815 1.00 93.88 102 GLU A CA 1
ATOM 779 C C . GLU A 1 102 ? -8.693 5.921 -17.681 1.00 93.88 102 GLU A C 1
ATOM 781 O O . GLU A 1 102 ? -8.682 7.043 -18.189 1.00 93.88 102 GLU A O 1
ATOM 786 N N . GLY A 1 103 ? -9.750 5.469 -16.997 1.00 93.50 103 GLY A N 1
ATOM 787 C CA . GLY A 1 103 ? -10.897 6.299 -16.632 1.00 93.50 103 GLY A CA 1
ATOM 788 C C . GLY A 1 103 ? -10.501 7.459 -15.723 1.00 93.50 103 GLY A C 1
ATOM 789 O O . GLY A 1 103 ? -10.794 8.608 -16.051 1.00 93.50 103 GLY A O 1
ATOM 790 N N . VAL A 1 104 ? -9.773 7.160 -14.643 1.00 91.94 104 VAL A N 1
ATOM 791 C CA . VAL A 1 104 ? -9.260 8.163 -13.696 1.00 91.94 104 VAL A CA 1
ATOM 792 C C . VAL A 1 104 ? -8.367 9.178 -14.403 1.00 91.94 104 VAL A C 1
ATOM 794 O O . VAL A 1 104 ? -8.572 10.372 -14.235 1.00 91.94 104 VAL A O 1
ATOM 797 N N . TYR A 1 105 ? -7.430 8.745 -15.249 1.00 93.19 105 TYR A N 1
ATOM 798 C CA . TYR A 1 105 ? -6.545 9.661 -15.976 1.00 93.19 105 TYR A CA 1
ATOM 799 C C . TYR A 1 105 ? -7.263 10.516 -17.021 1.00 93.19 105 TYR A C 1
ATOM 801 O O . TYR A 1 105 ? -6.805 11.611 -17.338 1.00 93.19 105 TYR A O 1
ATOM 809 N N . ARG A 1 106 ? -8.393 10.047 -17.560 1.00 95.06 106 ARG A N 1
ATOM 810 C CA . ARG A 1 106 ? -9.226 10.856 -18.457 1.00 95.06 106 ARG A CA 1
ATOM 811 C C . ARG A 1 106 ? -9.967 11.957 -17.700 1.00 95.06 106 ARG A C 1
ATOM 813 O O . ARG A 1 106 ? -10.162 13.033 -18.256 1.00 95.06 106 ARG A O 1
ATOM 820 N N . GLU A 1 107 ? -10.403 11.672 -16.476 1.00 94.69 107 GLU A N 1
ATOM 821 C CA . GLU A 1 107 ? -11.110 12.626 -15.615 1.00 94.69 107 GLU A CA 1
ATOM 822 C C . GLU A 1 107 ? -10.151 13.605 -14.920 1.00 94.69 107 GLU A C 1
ATOM 824 O O . GLU A 1 107 ? -10.447 14.795 -14.848 1.00 94.69 107 GLU A O 1
ATOM 829 N N . PHE A 1 108 ? -8.980 13.119 -14.497 1.00 94.44 108 PHE A N 1
ATOM 830 C CA . PHE A 1 108 ? -7.941 13.865 -13.783 1.00 94.44 108 PHE A CA 1
ATOM 831 C C . PHE A 1 108 ? -6.577 13.734 -14.490 1.00 94.44 108 PHE A C 1
ATOM 833 O O . PHE A 1 108 ? -5.691 13.009 -14.016 1.00 94.44 108 PHE A O 1
ATOM 840 N N . PRO A 1 109 ? -6.372 14.404 -15.641 1.00 94.19 109 PRO A N 1
ATOM 841 C CA . PRO A 1 109 ? -5.125 14.314 -16.405 1.00 94.19 109 PRO A CA 1
ATOM 842 C C . PRO A 1 109 ? -3.878 14.724 -15.612 1.00 94.19 109 PRO A C 1
ATOM 844 O O . PRO A 1 109 ? -2.791 14.209 -15.852 1.00 94.19 109 PRO A O 1
ATOM 847 N N . GLU A 1 110 ? -4.022 15.615 -14.631 1.00 94.75 110 GLU A N 1
ATOM 848 C CA . GLU A 1 110 ? -2.950 16.065 -13.740 1.00 94.75 110 GLU A CA 1
ATOM 849 C 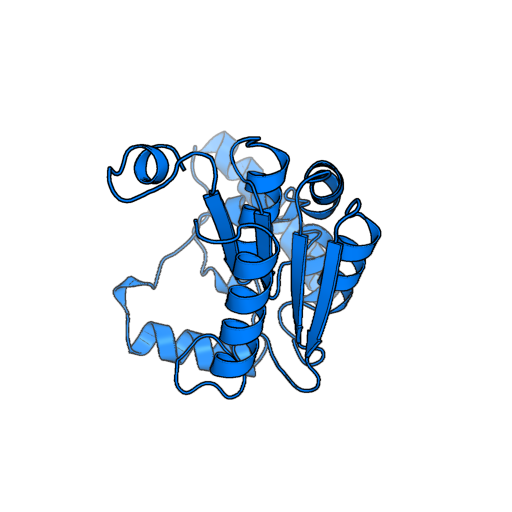C . GLU A 1 110 ? -2.369 14.956 -12.849 1.00 94.75 110 GLU A C 1
ATOM 851 O O . GLU A 1 110 ? -1.291 15.128 -12.281 1.00 94.75 110 GLU A O 1
ATOM 856 N N . MET A 1 111 ? -3.063 13.820 -12.722 1.00 90.25 111 MET A N 1
ATOM 857 C CA . MET A 1 111 ? -2.560 12.648 -12.004 1.00 90.25 111 MET A CA 1
ATOM 858 C C . MET A 1 111 ? -1.572 11.818 -12.832 1.00 90.25 111 MET A C 1
ATOM 860 O O . MET A 1 111 ? -0.886 10.959 -12.272 1.00 90.25 111 MET A O 1
ATOM 864 N N . GLN A 1 112 ? -1.495 12.040 -14.148 1.00 91.06 112 GLN A N 1
ATOM 865 C CA . GLN A 1 112 ? -0.520 11.359 -14.993 1.00 91.06 112 GLN A CA 1
ATOM 866 C C . GLN A 1 112 ? 0.885 11.873 -14.680 1.00 91.06 112 GLN A C 1
ATOM 868 O O . GLN A 1 112 ? 1.156 13.074 -14.712 1.00 91.06 112 GLN A O 1
ATOM 873 N N . CYS A 1 113 ? 1.798 10.955 -14.378 1.00 93.56 113 CYS A N 1
ATOM 874 C CA . CYS A 1 113 ? 3.190 11.284 -14.118 1.00 93.56 113 CYS A CA 1
ATOM 875 C C . CYS A 1 113 ? 4.106 10.127 -14.506 1.00 93.56 113 CYS A C 1
ATOM 877 O O . CYS A 1 113 ? 3.729 8.965 -14.379 1.00 93.56 113 CYS A O 1
ATOM 879 N N . ASP A 1 114 ? 5.331 10.460 -14.908 1.00 96.00 114 ASP A N 1
ATOM 880 C CA . ASP A 1 114 ? 6.388 9.466 -15.070 1.00 96.00 114 ASP A CA 1
ATOM 881 C C . ASP A 1 114 ? 7.149 9.297 -13.757 1.00 96.00 114 ASP A C 1
ATOM 883 O O . ASP A 1 114 ? 7.514 10.281 -13.094 1.00 96.00 114 ASP A O 1
ATOM 887 N N . LEU A 1 115 ? 7.503 8.060 -13.428 1.00 96.81 115 LEU A N 1
ATOM 888 C CA . LEU A 1 115 ? 8.308 7.731 -12.255 1.00 96.81 115 LEU A CA 1
ATOM 889 C C . LEU A 1 115 ? 9.738 7.370 -12.657 1.00 96.81 115 LEU A C 1
ATOM 891 O O . LEU A 1 115 ? 9.954 6.811 -13.732 1.00 96.81 115 LEU A O 1
ATOM 895 N N . PRO A 1 116 ? 10.741 7.672 -11.815 1.00 98.00 116 PRO A N 1
ATOM 896 C CA . PRO A 1 116 ? 12.063 7.101 -12.008 1.00 98.00 116 PRO A CA 1
ATOM 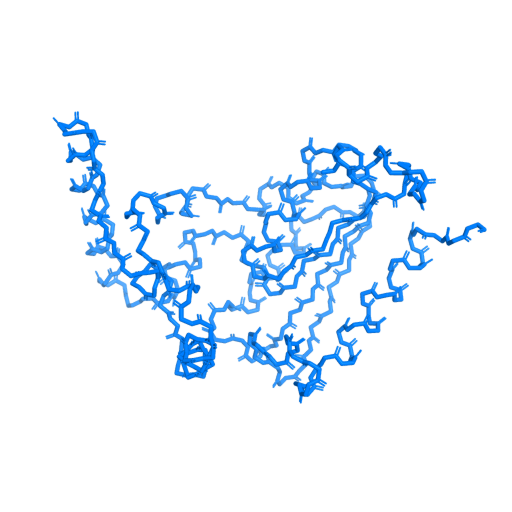897 C C . PRO A 1 116 ? 11.988 5.586 -11.771 1.00 98.00 116 PRO A C 1
ATOM 899 O O . PRO A 1 116 ? 11.366 5.138 -10.804 1.00 98.00 116 PRO A O 1
ATOM 902 N N . LEU A 1 117 ? 12.627 4.800 -12.634 1.00 98.12 117 LEU A N 1
ATOM 903 C CA . LEU A 1 117 ? 12.617 3.338 -12.594 1.00 98.12 117 LEU A CA 1
ATOM 904 C C . LEU A 1 117 ? 13.187 2.778 -11.279 1.00 98.12 117 LEU A C 1
ATOM 906 O O . LEU A 1 117 ? 12.763 1.711 -10.842 1.00 98.12 117 LEU A O 1
ATOM 910 N N . GLU A 1 118 ? 14.041 3.528 -10.575 1.00 97.69 118 GLU A N 1
ATOM 911 C CA . GLU A 1 118 ? 14.491 3.189 -9.212 1.00 97.69 118 GLU A CA 1
ATOM 912 C C . GLU A 1 118 ? 13.339 3.053 -8.197 1.00 97.69 118 GLU A C 1
ATOM 914 O O . GLU A 1 118 ? 13.491 2.407 -7.162 1.00 97.69 118 GLU A O 1
ATOM 919 N N . THR A 1 119 ? 12.153 3.589 -8.507 1.00 98.00 119 THR A N 1
ATOM 920 C CA . THR A 1 119 ? 10.933 3.367 -7.718 1.00 98.00 119 THR A CA 1
ATOM 921 C C . THR A 1 119 ? 10.561 1.884 -7.682 1.00 98.00 119 THR A C 1
ATOM 923 O O . THR A 1 119 ? 10.104 1.392 -6.654 1.00 98.00 119 THR A O 1
ATOM 926 N N . ALA A 1 120 ? 10.797 1.139 -8.766 1.00 98.06 120 ALA A N 1
ATOM 927 C CA . ALA A 1 120 ? 10.589 -0.304 -8.785 1.00 98.06 120 ALA A CA 1
ATOM 928 C C . ALA A 1 120 ? 11.543 -1.035 -7.832 1.00 98.06 120 ALA A C 1
ATOM 930 O O . ALA A 1 120 ? 11.120 -1.964 -7.152 1.00 98.06 120 ALA A O 1
ATOM 931 N N . GLU A 1 121 ? 12.807 -0.605 -7.741 1.00 96.62 121 GLU A N 1
ATOM 932 C CA . GLU A 1 121 ? 13.755 -1.160 -6.766 1.00 96.62 121 GLU A CA 1
ATOM 933 C C . GLU A 1 121 ? 13.293 -0.877 -5.333 1.00 96.62 121 GLU A C 1
ATOM 935 O O . GLU A 1 121 ? 13.244 -1.796 -4.519 1.00 96.62 121 GLU A O 1
ATOM 940 N N . ALA A 1 122 ? 12.857 0.355 -5.048 1.00 97.75 122 ALA A N 1
ATOM 941 C CA . ALA A 1 122 ? 12.311 0.710 -3.740 1.00 97.75 122 ALA A CA 1
ATOM 942 C C . ALA A 1 122 ? 11.075 -0.132 -3.375 1.00 97.75 122 ALA A C 1
ATOM 944 O O . ALA A 1 122 ? 10.933 -0.548 -2.228 1.00 97.75 122 ALA A O 1
ATOM 945 N N . LEU A 1 123 ? 10.200 -0.426 -4.344 1.00 98.25 123 LEU A N 1
ATOM 946 C CA . LEU A 1 123 ? 9.059 -1.320 -4.138 1.00 98.25 123 LEU A CA 1
ATOM 947 C C . LEU A 1 123 ? 9.499 -2.758 -3.850 1.00 98.25 123 LEU A C 1
ATOM 949 O O . LEU A 1 123 ? 8.974 -3.359 -2.922 1.00 98.25 123 LEU A O 1
ATOM 953 N N . ILE A 1 124 ? 10.469 -3.298 -4.592 1.00 98.44 124 ILE A N 1
ATOM 954 C CA . ILE A 1 124 ? 11.017 -4.649 -4.368 1.00 98.44 124 ILE A CA 1
ATOM 955 C C . ILE A 1 124 ? 11.593 -4.789 -2.955 1.00 98.44 124 ILE A C 1
ATOM 957 O O . ILE A 1 124 ? 11.407 -5.813 -2.300 1.00 98.44 124 ILE A O 1
ATOM 961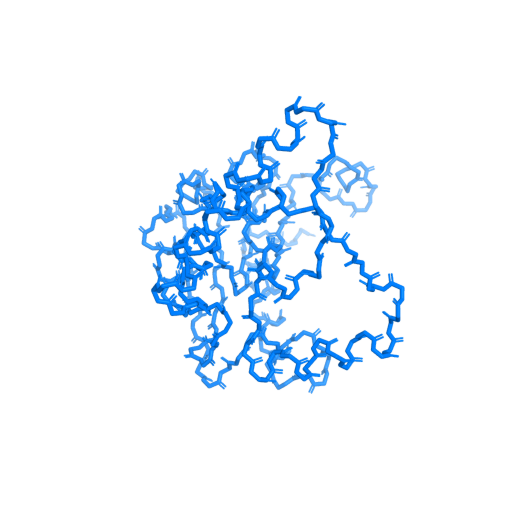 N N . GLU A 1 125 ? 12.285 -3.758 -2.478 1.00 97.94 125 GLU A N 1
ATOM 962 C CA . GLU A 1 125 ? 12.889 -3.732 -1.145 1.00 97.94 125 GLU A CA 1
ATOM 963 C C . GLU A 1 125 ? 11.854 -3.510 -0.029 1.00 97.94 125 GLU A C 1
ATOM 965 O O . GLU A 1 125 ? 12.117 -3.813 1.140 1.00 97.94 125 GLU A O 1
ATOM 970 N N . PHE A 1 126 ? 10.660 -3.016 -0.367 1.00 98.56 126 PHE A N 1
ATOM 971 C CA . PHE A 1 126 ? 9.623 -2.718 0.605 1.00 98.56 126 PHE A CA 1
ATOM 972 C C . PHE A 1 126 ? 8.833 -3.971 1.003 1.00 98.56 126 PHE A C 1
ATOM 974 O O . PHE A 1 126 ? 8.030 -4.516 0.244 1.00 98.56 126 PHE A O 1
ATOM 981 N N . ARG A 1 127 ? 9.035 -4.405 2.255 1.00 98.50 127 ARG A N 1
ATOM 982 C CA . ARG A 1 127 ? 8.386 -5.587 2.846 1.00 98.50 127 ARG A CA 1
ATOM 983 C C . ARG A 1 127 ? 7.541 -5.240 4.077 1.00 98.50 127 ARG A C 1
ATOM 985 O O . ARG A 1 127 ? 7.993 -5.455 5.206 1.00 98.50 127 ARG A O 1
ATOM 992 N N . PRO A 1 128 ? 6.314 -4.717 3.901 1.00 98.56 128 PRO A N 1
ATOM 993 C CA . PRO A 1 128 ? 5.376 -4.485 5.002 1.00 98.56 128 PRO A CA 1
ATOM 994 C C . PRO A 1 128 ? 5.168 -5.691 5.926 1.00 98.56 128 PRO A C 1
ATOM 996 O O . PRO A 1 128 ? 5.022 -5.514 7.136 1.00 98.56 128 PRO A O 1
ATOM 999 N N . GLU A 1 129 ? 5.211 -6.920 5.403 1.00 98.62 129 GLU A N 1
ATOM 1000 C CA . GLU A 1 129 ? 5.064 -8.139 6.210 1.00 98.62 129 GLU A CA 1
ATOM 1001 C C . GLU A 1 129 ? 6.192 -8.350 7.231 1.00 98.62 129 GLU A C 1
ATOM 1003 O O . GLU A 1 129 ? 5.969 -8.961 8.273 1.00 98.62 129 GLU A O 1
ATOM 1008 N N . ALA A 1 130 ? 7.376 -7.771 7.008 1.00 98.62 130 ALA A N 1
ATOM 1009 C CA . ALA A 1 130 ? 8.464 -7.781 7.987 1.00 98.62 130 ALA A CA 1
ATOM 1010 C C . ALA A 1 130 ? 8.240 -6.782 9.144 1.00 98.62 130 ALA A C 1
ATOM 1012 O O . ALA A 1 130 ? 8.875 -6.883 10.196 1.00 98.62 130 ALA A O 1
ATOM 1013 N N . LEU A 1 131 ? 7.343 -5.806 8.962 1.00 98.56 131 LEU A N 1
ATOM 1014 C CA . LEU A 1 131 ? 7.064 -4.739 9.928 1.00 98.56 131 LEU A CA 1
ATOM 1015 C C . LEU A 1 131 ? 5.741 -4.941 10.669 1.00 98.56 131 LEU A C 1
ATOM 1017 O O . LEU A 1 131 ? 5.614 -4.538 11.823 1.00 98.56 131 LEU A O 1
ATOM 1021 N N . VAL A 1 132 ? 4.757 -5.576 10.031 1.00 98.81 132 VAL A N 1
ATOM 1022 C CA . VAL A 1 132 ? 3.366 -5.645 10.506 1.00 98.81 132 VAL A CA 1
ATOM 1023 C C . VAL A 1 132 ? 3.222 -6.237 11.918 1.00 98.81 132 VAL A C 1
ATOM 1025 O O . VAL A 1 132 ? 2.357 -5.815 12.688 1.00 98.81 132 VAL A O 1
ATOM 1028 N N . GLY A 1 133 ? 4.110 -7.154 12.314 1.00 98.56 133 GLY A N 1
ATOM 1029 C CA . GLY A 1 133 ? 4.151 -7.724 13.665 1.00 98.56 133 GLY A CA 1
ATOM 1030 C C . GLY A 1 133 ? 4.438 -6.709 14.781 1.00 98.56 133 GLY A C 1
ATOM 1031 O O . GLY A 1 133 ? 4.048 -6.943 15.925 1.00 98.56 133 GLY A O 1
ATOM 1032 N N . GLN A 1 134 ? 5.066 -5.575 14.453 1.00 98.56 134 GLN A N 1
ATOM 1033 C CA . GLN A 1 134 ? 5.472 -4.516 15.388 1.00 98.56 134 GLN A CA 1
ATOM 1034 C C . GLN A 1 134 ? 4.342 -3.515 15.695 1.00 98.56 134 GLN A C 1
ATOM 1036 O O . GLN A 1 134 ? 4.486 -2.642 16.550 1.00 98.56 134 GLN A O 1
ATOM 1041 N N . ILE A 1 135 ? 3.195 -3.627 15.013 1.00 98.69 135 ILE A N 1
ATOM 1042 C CA . ILE A 1 135 ? 2.025 -2.782 15.292 1.00 98.69 135 ILE A CA 1
ATOM 1043 C C . ILE A 1 135 ? 1.450 -3.109 16.677 1.00 98.69 135 ILE A C 1
ATOM 1045 O O . ILE A 1 135 ? 1.043 -2.203 17.408 1.00 98.69 135 ILE A O 1
ATOM 1049 N N . ALA A 1 136 ? 1.464 -4.383 17.082 1.00 97.94 136 ALA A N 1
ATOM 1050 C CA . ALA A 1 136 ? 0.985 -4.784 18.400 1.00 97.94 136 ALA A CA 1
ATOM 1051 C C . ALA A 1 136 ? 1.688 -4.005 19.532 1.00 97.94 136 ALA A C 1
ATOM 1053 O O . ALA A 1 136 ? 2.868 -3.672 19.416 1.00 97.94 136 ALA A O 1
ATOM 1054 N N . PRO A 1 137 ? 0.976 -3.704 20.632 1.00 97.81 137 PRO A N 1
ATOM 1055 C CA . PRO A 1 137 ? -0.374 -4.164 20.989 1.00 97.81 137 PRO A CA 1
ATOM 1056 C C . PRO A 1 137 ? -1.522 -3.366 20.341 1.00 97.81 137 PRO A C 1
ATOM 1058 O O . PRO A 1 137 ? -2.678 -3.536 20.727 1.00 97.81 137 PRO A O 1
ATOM 1061 N N . ARG A 1 138 ? -1.236 -2.482 19.377 1.00 98.12 138 ARG A N 1
ATOM 1062 C CA . ARG A 1 138 ? -2.252 -1.645 18.731 1.00 98.12 138 ARG A CA 1
ATOM 1063 C C . ARG A 1 138 ? -3.050 -2.435 17.683 1.00 98.12 138 ARG A C 1
ATOM 1065 O O . ARG A 1 138 ? -2.487 -3.337 17.061 1.00 98.12 138 ARG A O 1
ATOM 1072 N N . PRO A 1 139 ? -4.338 -2.124 17.463 1.00 98.50 139 PRO A N 1
ATOM 1073 C CA . PRO A 1 139 ? -5.177 -2.900 16.556 1.00 98.50 139 PRO A CA 1
ATOM 1074 C C . PRO A 1 139 ? -4.873 -2.694 15.071 1.00 98.50 139 PRO A C 1
ATOM 1076 O O . PRO A 1 139 ? -4.706 -1.567 14.603 1.00 98.50 139 PRO A O 1
ATOM 1079 N N . LEU A 1 140 ? -4.896 -3.802 14.328 1.00 98.88 140 LEU A N 1
ATOM 1080 C CA . LEU A 1 140 ? -4.778 -3.850 12.870 1.00 98.88 140 LEU A CA 1
ATOM 1081 C C . LEU A 1 140 ? -6.041 -4.449 12.235 1.00 98.88 140 LEU A C 1
ATOM 1083 O O . LEU A 1 140 ? -6.477 -5.538 12.622 1.00 98.88 140 LEU A O 1
ATOM 1087 N N . LEU A 1 141 ? -6.571 -3.781 11.212 1.00 98.88 141 LEU A N 1
ATOM 1088 C CA . LEU A 1 141 ? -7.581 -4.318 10.303 1.00 98.88 141 LEU A CA 1
ATOM 1089 C C . LEU A 1 141 ? -7.006 -4.439 8.889 1.00 98.88 141 LEU A C 1
ATOM 1091 O O . LEU A 1 141 ? -6.550 -3.455 8.311 1.00 98.88 141 LEU A O 1
ATOM 1095 N N . LEU A 1 142 ? -7.075 -5.643 8.331 1.00 98.94 142 LEU A N 1
ATOM 1096 C CA . LEU A 1 142 ? -6.787 -5.937 6.932 1.00 98.94 142 LEU A CA 1
ATOM 1097 C C . LEU A 1 142 ? -8.109 -6.186 6.195 1.00 98.94 142 LEU A C 1
ATOM 1099 O O . LEU A 1 142 ? -8.942 -6.943 6.694 1.00 98.94 142 LEU A O 1
ATOM 1103 N N . ILE A 1 143 ? -8.301 -5.576 5.027 1.00 98.75 143 ILE A N 1
ATOM 1104 C CA . ILE A 1 143 ? -9.473 -5.785 4.162 1.00 98.75 143 ILE A CA 1
ATOM 1105 C C . ILE A 1 143 ? -8.978 -6.150 2.762 1.00 98.75 143 ILE A C 1
ATOM 1107 O O . ILE A 1 143 ? -8.111 -5.456 2.234 1.00 98.75 143 ILE A O 1
ATOM 1111 N N . HIS A 1 144 ? -9.506 -7.225 2.172 1.00 98.69 144 HIS A N 1
ATOM 1112 C CA . HIS A 1 144 ? -9.066 -7.699 0.853 1.00 98.69 144 HIS A CA 1
ATOM 1113 C C . HIS A 1 144 ? -10.200 -8.374 0.070 1.00 98.69 144 HIS A C 1
ATOM 1115 O O . HIS A 1 144 ? -11.006 -9.097 0.651 1.00 98.69 144 HIS A O 1
ATOM 1121 N N . GLY A 1 145 ? -10.266 -8.185 -1.239 1.00 98.19 145 GLY A N 1
ATOM 1122 C CA . GLY A 1 145 ? -11.204 -8.828 -2.151 1.00 98.19 145 GLY A CA 1
ATOM 1123 C C . GLY A 1 145 ? -10.623 -10.125 -2.706 1.00 98.19 145 GLY A C 1
ATOM 1124 O O . GLY A 1 145 ? -9.478 -10.169 -3.144 1.00 98.19 145 GLY A O 1
ATOM 1125 N N . ASP A 1 146 ? -11.374 -11.227 -2.700 1.00 97.75 146 ASP A N 1
ATOM 1126 C CA . ASP A 1 146 ? -10.832 -12.503 -3.203 1.00 97.75 146 ASP A CA 1
ATOM 1127 C C . ASP A 1 146 ? -10.754 -12.600 -4.739 1.00 97.75 146 ASP A C 1
ATOM 1129 O O . ASP A 1 146 ? -10.154 -13.548 -5.252 1.00 97.75 146 ASP A O 1
ATOM 1133 N N . ALA A 1 147 ? -11.315 -11.622 -5.457 1.00 97.12 147 ALA A N 1
ATOM 1134 C CA . ALA A 1 147 ? -11.255 -11.513 -6.909 1.00 97.12 147 ALA A CA 1
ATOM 1135 C C . ALA A 1 147 ? -10.240 -10.459 -7.392 1.00 97.12 147 ALA A C 1
ATOM 1137 O O . ALA A 1 147 ? -10.184 -10.197 -8.596 1.00 97.12 147 ALA A O 1
ATOM 1138 N N . ASP A 1 148 ? -9.429 -9.884 -6.493 1.00 97.69 148 ASP A N 1
ATOM 1139 C CA . ASP A 1 148 ? -8.345 -8.976 -6.863 1.00 97.69 148 ASP A CA 1
ATOM 1140 C C . ASP A 1 148 ? -7.243 -9.716 -7.646 1.00 97.69 148 ASP A C 1
ATOM 1142 O O . ASP A 1 148 ? -6.617 -10.668 -7.163 1.00 97.69 148 ASP A O 1
ATOM 1146 N N . ARG A 1 149 ? -7.024 -9.269 -8.888 1.00 96.88 149 ARG A N 1
ATOM 1147 C CA . ARG A 1 149 ? -5.999 -9.783 -9.808 1.00 96.88 149 ARG A CA 1
ATOM 1148 C C . ARG A 1 149 ? -4.768 -8.878 -9.895 1.00 96.88 149 ARG A C 1
ATOM 1150 O O . ARG A 1 149 ? -3.767 -9.306 -10.465 1.00 96.88 149 ARG A O 1
ATOM 1157 N N . LEU A 1 150 ? -4.832 -7.671 -9.334 1.00 97.75 150 LEU A N 1
ATOM 1158 C CA . LEU A 1 150 ? -3.724 -6.728 -9.239 1.00 97.75 150 LEU A CA 1
ATOM 1159 C C . LEU A 1 150 ? -2.905 -6.969 -7.970 1.00 97.75 150 LEU A C 1
ATOM 1161 O O . LEU A 1 150 ? -1.680 -7.021 -8.039 1.00 97.75 150 LEU A O 1
ATOM 1165 N N . VAL A 1 151 ? -3.546 -7.154 -6.817 1.00 98.31 151 VAL A N 1
ATOM 1166 C CA . VAL A 1 151 ? -2.877 -7.593 -5.584 1.00 98.31 151 VAL A CA 1
ATOM 1167 C C . VAL A 1 151 ? -3.519 -8.904 -5.134 1.00 98.31 151 VAL A C 1
ATOM 1169 O O . VAL A 1 151 ? -4.599 -8.902 -4.551 1.00 98.31 151 VAL A O 1
ATOM 1172 N N . PRO A 1 152 ? -2.876 -10.062 -5.373 1.00 97.88 152 PRO A N 1
ATOM 1173 C CA . PRO A 1 152 ? -3.465 -11.340 -4.998 1.00 97.88 152 PRO A CA 1
ATOM 1174 C C . PRO A 1 152 ? -3.801 -11.398 -3.501 1.00 97.88 152 PRO A C 1
ATOM 1176 O O . PRO A 1 152 ? -2.969 -11.052 -2.664 1.00 97.88 152 PRO A O 1
ATOM 1179 N N . VAL A 1 153 ? -4.965 -11.956 -3.143 1.00 98.44 153 VAL A N 1
ATOM 1180 C CA . VAL A 1 153 ? -5.418 -12.126 -1.739 1.00 98.44 153 VAL A CA 1
ATOM 1181 C C . VAL A 1 153 ? -4.416 -12.866 -0.835 1.00 98.44 153 VAL A C 1
ATOM 1183 O O . VAL A 1 153 ? -4.482 -12.794 0.396 1.00 98.44 153 VAL A O 1
ATOM 1186 N N . GLY A 1 154 ? -3.461 -13.585 -1.434 1.00 98.62 154 GLY A N 1
ATOM 1187 C CA . GLY A 1 154 ? -2.308 -14.152 -0.739 1.00 98.62 154 GLY A CA 1
ATOM 1188 C C . GLY A 1 154 ? -1.497 -13.114 0.046 1.00 98.62 154 GLY A C 1
ATOM 1189 O O . GLY A 1 154 ? -1.006 -13.444 1.123 1.00 98.62 154 GLY A O 1
ATOM 1190 N N . GLU A 1 155 ? -1.429 -11.864 -0.418 1.00 98.75 155 GLU A N 1
ATOM 1191 C CA . GLU A 1 155 ? -0.724 -10.776 0.266 1.00 98.75 155 GLU A CA 1
ATOM 1192 C C . GLU A 1 155 ? -1.377 -10.427 1.609 1.00 98.75 155 GLU A C 1
ATOM 1194 O O . GLU A 1 155 ? -0.701 -10.447 2.639 1.00 98.75 155 GLU A O 1
ATOM 1199 N N . ALA A 1 156 ? -2.700 -10.230 1.658 1.00 98.69 156 ALA A N 1
ATOM 1200 C CA . ALA A 1 156 ? -3.401 -10.006 2.925 1.00 98.69 156 ALA A CA 1
ATOM 1201 C C . ALA A 1 156 ? -3.331 -11.213 3.869 1.00 98.69 156 ALA A C 1
ATOM 1203 O O . ALA A 1 156 ? -3.222 -11.046 5.087 1.00 98.69 156 ALA A O 1
ATOM 1204 N N . ARG A 1 157 ? -3.353 -12.440 3.331 1.00 98.75 157 ARG A N 1
ATOM 1205 C CA . ARG A 1 157 ? -3.158 -13.657 4.138 1.00 98.75 157 ARG A CA 1
ATOM 1206 C C . ARG A 1 157 ? -1.748 -13.716 4.728 1.00 98.75 157 ARG A C 1
ATOM 1208 O O . ARG A 1 157 ? -1.616 -14.072 5.899 1.00 98.75 157 ARG A O 1
ATOM 1215 N N . SER A 1 158 ? -0.723 -13.331 3.963 1.00 98.81 158 SER A N 1
ATOM 1216 C CA . SER A 1 158 ? 0.656 -13.230 4.454 1.00 98.81 158 SER A CA 1
ATOM 1217 C C . SER A 1 158 ? 0.776 -12.168 5.544 1.00 98.81 158 SER A C 1
ATOM 1219 O O . SER A 1 158 ? 1.260 -12.462 6.638 1.00 98.81 158 SER A O 1
ATOM 1221 N N . LEU A 1 159 ? 0.251 -10.962 5.307 1.00 98.88 159 LEU A N 1
ATOM 1222 C CA . LEU A 1 159 ? 0.219 -9.883 6.297 1.00 98.88 159 LEU A CA 1
ATOM 1223 C C . LEU A 1 159 ? -0.458 -10.325 7.598 1.00 98.88 159 LEU A C 1
ATOM 1225 O O . LEU A 1 159 ? 0.077 -10.103 8.682 1.00 98.88 159 LEU A O 1
ATOM 1229 N N . TYR A 1 160 ? -1.605 -11.002 7.507 1.00 98.88 160 TYR A N 1
ATOM 1230 C CA . TYR A 1 160 ? -2.310 -11.514 8.680 1.00 98.88 160 TYR A CA 1
ATOM 1231 C C . TYR A 1 160 ? -1.504 -12.577 9.434 1.00 98.88 160 TYR A C 1
ATOM 1233 O O . TYR A 1 160 ? -1.528 -12.600 10.664 1.00 98.88 160 TYR A O 1
ATOM 1241 N N . ALA A 1 161 ? -0.793 -13.458 8.726 1.00 98.75 161 ALA A N 1
ATOM 1242 C CA . ALA A 1 161 ? 0.043 -14.481 9.347 1.00 98.75 161 ALA A CA 1
ATOM 1243 C C . ALA A 1 161 ? 1.233 -13.880 10.117 1.00 98.75 161 ALA A C 1
ATOM 1245 O O . ALA A 1 161 ? 1.559 -14.375 11.196 1.00 98.75 161 ALA A O 1
ATOM 1246 N N . HIS A 1 162 ? 1.832 -12.802 9.598 1.00 98.81 162 HIS A N 1
ATOM 1247 C CA . HIS A 1 162 ? 2.986 -12.122 10.201 1.00 98.81 162 HIS A CA 1
ATOM 1248 C C . HIS A 1 162 ? 2.616 -11.065 11.256 1.00 98.81 162 HIS A C 1
ATOM 1250 O O . HIS A 1 162 ? 3.445 -10.704 12.092 1.00 98.81 162 HIS A O 1
ATOM 1256 N N . ALA A 1 163 ? 1.389 -10.543 11.233 1.00 98.75 163 ALA A N 1
ATOM 1257 C CA . ALA A 1 163 ? 0.924 -9.548 12.198 1.00 98.75 163 ALA A CA 1
ATOM 1258 C C . ALA A 1 163 ? 0.863 -10.126 13.616 1.00 98.75 163 ALA A C 1
ATOM 1260 O O . ALA A 1 163 ? 0.657 -11.315 13.790 1.00 98.75 163 ALA A O 1
ATOM 1261 N N . SER A 1 164 ? 0.958 -9.298 14.651 1.00 98.44 164 SER A N 1
ATOM 1262 C CA . SER A 1 164 ? 0.711 -9.707 16.044 1.00 98.44 164 SER A CA 1
ATOM 1263 C C . SER A 1 164 ? -0.725 -9.350 16.456 1.00 98.44 164 SER A C 1
ATOM 1265 O O . SER A 1 164 ? -1.424 -8.638 15.738 1.00 98.44 164 SER A O 1
ATOM 1267 N N . THR A 1 165 ? -1.215 -9.856 17.590 1.00 97.31 165 THR A N 1
ATOM 1268 C CA . THR A 1 165 ? -2.563 -9.518 18.085 1.00 97.31 165 THR A CA 1
ATOM 1269 C C . THR A 1 165 ? -2.589 -8.154 18.790 1.00 97.31 165 THR A C 1
ATOM 1271 O O . THR A 1 165 ? -1.621 -7.842 19.485 1.00 97.31 165 THR A O 1
ATOM 1274 N N . PRO A 1 166 ? -3.695 -7.386 18.715 1.00 98.25 166 PRO A N 1
ATOM 1275 C CA . PRO A 1 166 ? -4.971 -7.709 18.067 1.00 98.25 166 PRO A CA 1
ATOM 1276 C C . PRO A 1 166 ? -4.985 -7.393 16.558 1.00 98.25 166 PRO A C 1
ATOM 1278 O O . PRO A 1 166 ? -4.672 -6.284 16.133 1.00 98.25 166 PRO A O 1
ATOM 1281 N N . ARG A 1 167 ? -5.413 -8.371 15.748 1.00 98.50 167 ARG A N 1
ATOM 1282 C CA . ARG A 1 167 ? -5.473 -8.285 14.279 1.00 98.50 167 ARG A CA 1
ATOM 1283 C C . ARG A 1 167 ? -6.767 -8.883 13.730 1.00 98.50 167 ARG A C 1
ATOM 1285 O O . ARG A 1 167 ? -7.237 -9.900 14.242 1.00 98.50 167 ARG A O 1
ATOM 1292 N N . ARG A 1 168 ? -7.313 -8.292 12.669 1.00 98.69 168 ARG A N 1
ATOM 1293 C CA . ARG A 1 168 ? -8.476 -8.798 11.920 1.00 98.69 168 ARG A CA 1
ATOM 1294 C C . ARG A 1 168 ? -8.175 -8.836 10.429 1.00 98.69 168 ARG A C 1
ATOM 1296 O O . ARG A 1 168 ? -7.438 -7.987 9.935 1.00 98.69 168 ARG A O 1
ATOM 1303 N N . LEU A 1 169 ? -8.752 -9.814 9.740 1.00 98.81 169 LEU A N 1
ATOM 1304 C CA . LEU A 1 169 ? -8.719 -9.927 8.287 1.00 98.81 169 LEU A CA 1
ATOM 1305 C C . LEU A 1 169 ? -10.144 -10.144 7.782 1.00 98.81 169 LEU A C 1
ATOM 1307 O O . LEU A 1 169 ? -10.761 -11.157 8.102 1.00 98.81 169 LEU A O 1
ATOM 1311 N N . GLU A 1 170 ? -10.622 -9.208 6.975 1.00 98.62 170 GLU A N 1
ATOM 1312 C CA . GLU A 1 170 ? -11.905 -9.270 6.285 1.00 98.62 170 GLU A CA 1
ATOM 1313 C C . GLU A 1 170 ? -11.659 -9.561 4.804 1.00 98.62 170 GLU A C 1
ATOM 1315 O O . GLU A 1 170 ? -11.175 -8.701 4.069 1.00 98.62 170 GLU A O 1
ATOM 1320 N N . VAL A 1 171 ? -11.987 -10.779 4.365 1.00 98.56 171 VAL A N 1
ATOM 1321 C CA . VAL A 1 171 ? -11.953 -11.140 2.941 1.00 98.56 171 VAL A CA 1
ATOM 1322 C C . VAL A 1 171 ? -13.354 -10.994 2.354 1.00 98.56 171 VAL A C 1
ATOM 1324 O O . VAL A 1 171 ? -14.290 -11.644 2.824 1.00 98.56 171 VAL A O 1
ATOM 1327 N N . ILE A 1 172 ? -13.513 -10.141 1.342 1.00 97.88 172 ILE A N 1
ATOM 1328 C CA . ILE A 1 172 ? -14.803 -9.820 0.727 1.00 97.88 172 ILE A CA 1
ATOM 1329 C C . ILE A 1 172 ? -14.964 -10.612 -0.582 1.00 97.88 172 ILE A C 1
ATOM 1331 O O . ILE A 1 172 ? -14.232 -10.348 -1.536 1.00 97.88 172 ILE A O 1
ATOM 1335 N N . PRO A 1 173 ? -15.926 -11.555 -0.660 1.00 97.31 173 PRO A N 1
ATOM 1336 C CA . PRO A 1 173 ? -16.100 -12.382 -1.849 1.00 97.31 173 PRO A CA 1
ATOM 1337 C C . PRO A 1 173 ? -16.506 -11.588 -3.091 1.00 97.31 173 PRO A C 1
ATOM 1339 O O . PRO A 1 173 ? -17.404 -10.745 -3.026 1.00 97.31 173 PRO A O 1
ATOM 1342 N N . GLY A 1 174 ? -15.892 -11.917 -4.224 1.00 96.38 174 GLY A N 1
ATOM 1343 C CA . GLY A 1 174 ? -16.209 -11.407 -5.553 1.00 96.38 174 GLY A CA 1
ATOM 1344 C C . GLY A 1 174 ? -15.758 -9.975 -5.832 1.00 96.38 174 GLY A C 1
ATOM 1345 O O . GLY A 1 174 ? -16.140 -9.446 -6.869 1.00 96.38 174 GLY A O 1
ATOM 1346 N N . MET A 1 175 ? -14.995 -9.345 -4.936 1.00 95.94 175 MET A N 1
ATOM 1347 C CA . MET A 1 175 ? -14.517 -7.973 -5.127 1.00 95.94 175 MET A CA 1
ATOM 1348 C C . MET A 1 175 ? -13.092 -7.937 -5.679 1.00 95.94 175 MET A C 1
ATOM 1350 O O . MET A 1 175 ? -12.234 -8.703 -5.237 1.00 95.94 175 MET A O 1
ATOM 1354 N N . SER A 1 176 ? -12.871 -7.028 -6.624 1.00 95.56 176 SER A N 1
ATOM 1355 C CA . SER A 1 176 ? -11.584 -6.687 -7.230 1.00 95.56 176 SER A CA 1
ATOM 1356 C C . SER A 1 176 ? -10.979 -5.416 -6.609 1.00 95.56 176 SER A C 1
ATOM 1358 O O . SER A 1 176 ? -11.620 -4.735 -5.806 1.00 95.56 176 SER A O 1
ATOM 1360 N N . HIS A 1 177 ? -9.756 -5.061 -7.016 1.00 96.44 177 HIS A N 1
ATOM 1361 C CA . HIS A 1 177 ? -8.913 -4.022 -6.405 1.00 96.44 177 HIS A CA 1
ATOM 1362 C C . HIS A 1 177 ? -9.594 -2.653 -6.217 1.00 96.44 177 HIS A C 1
ATOM 1364 O O . HIS A 1 177 ? -9.317 -1.927 -5.261 1.00 96.44 177 HIS A O 1
ATOM 1370 N N . PHE A 1 178 ? -10.478 -2.273 -7.146 1.00 95.62 178 PHE A N 1
ATOM 1371 C CA . PHE A 1 178 ? -11.097 -0.943 -7.196 1.00 95.62 178 PHE A CA 1
ATOM 1372 C C . PHE A 1 178 ? -12.610 -0.938 -6.904 1.00 95.62 178 PHE A C 1
ATOM 1374 O O . PHE A 1 178 ? -13.261 0.102 -7.028 1.00 95.62 178 PHE A O 1
ATOM 1381 N N . ASP A 1 179 ? -13.190 -2.049 -6.441 1.00 94.19 179 ASP A N 1
ATOM 1382 C CA . ASP A 1 179 ? -14.647 -2.194 -6.268 1.00 94.19 179 ASP A CA 1
ATOM 1383 C C . ASP A 1 179 ? -15.245 -1.415 -5.077 1.00 94.19 179 ASP A C 1
ATOM 1385 O O . ASP A 1 179 ? -16.422 -1.566 -4.749 1.00 94.19 179 ASP A O 1
ATOM 1389 N N . TRP A 1 180 ? -14.492 -0.520 -4.437 1.00 93.00 180 TRP A N 1
ATOM 1390 C CA . TRP A 1 180 ? -14.949 0.298 -3.300 1.00 93.00 180 TRP A CA 1
ATOM 1391 C C . TRP A 1 180 ? -14.301 1.678 -3.207 1.00 93.00 180 TRP A C 1
ATOM 1393 O O . TRP A 1 180 ? -14.372 2.312 -2.157 1.00 93.00 180 TRP A O 1
ATOM 1403 N N . VAL A 1 181 ? -13.640 2.149 -4.262 1.00 89.00 181 VAL A N 1
ATOM 1404 C CA . VAL A 1 181 ? -12.910 3.428 -4.207 1.00 89.00 181 VAL A CA 1
ATOM 1405 C C . VAL A 1 181 ? -13.796 4.643 -4.476 1.00 89.00 181 VAL A C 1
ATOM 1407 O O . VAL A 1 181 ? -13.511 5.721 -3.964 1.00 89.00 181 VAL A O 1
ATOM 1410 N N . MET A 1 182 ? -14.899 4.470 -5.213 1.00 88.62 182 MET A N 1
ATOM 1411 C CA . MET A 1 182 ? -15.862 5.535 -5.501 1.00 88.62 182 MET A CA 1
ATOM 1412 C C . MET A 1 182 ? -17.167 5.315 -4.733 1.00 88.62 182 MET A C 1
ATOM 1414 O O . MET A 1 182 ? -17.560 4.167 -4.532 1.00 88.62 182 MET A O 1
ATOM 1418 N N . PRO A 1 183 ? -17.926 6.374 -4.387 1.00 88.56 183 PRO A N 1
ATOM 1419 C CA . PRO A 1 183 ? -19.248 6.231 -3.765 1.00 88.56 183 PRO A CA 1
ATOM 1420 C C . PRO A 1 183 ? -20.242 5.368 -4.562 1.00 88.56 183 PRO A C 1
ATOM 1422 O O . PRO A 1 183 ? -21.205 4.848 -3.998 1.00 88.56 183 PRO A O 1
ATOM 1425 N N . THR A 1 184 ? -20.021 5.240 -5.872 1.00 89.06 184 THR A N 1
ATOM 1426 C CA . THR A 1 184 ? -20.797 4.416 -6.806 1.00 89.06 184 THR A CA 1
ATOM 1427 C C . THR A 1 184 ? -20.311 2.969 -6.902 1.00 89.06 184 THR A C 1
ATOM 1429 O O . THR A 1 184 ? -21.020 2.140 -7.469 1.00 89.06 184 THR A O 1
ATOM 1432 N N . SER A 1 185 ? -19.136 2.645 -6.358 1.00 91.31 185 SER A N 1
ATOM 1433 C CA . SER A 1 185 ? -18.587 1.292 -6.373 1.00 91.31 185 SER A CA 1
ATOM 1434 C C . SER A 1 185 ? -19.394 0.359 -5.460 1.00 91.31 185 SER A C 1
ATOM 1436 O O . SER A 1 185 ? -19.842 0.743 -4.375 1.00 91.31 185 SER A O 1
ATOM 1438 N N . THR A 1 186 ? -19.559 -0.896 -5.876 1.00 91.88 186 THR A N 1
ATOM 1439 C CA . THR A 1 186 ? -20.424 -1.893 -5.219 1.00 91.88 186 THR A CA 1
ATOM 1440 C C . THR A 1 186 ? -20.050 -2.162 -3.761 1.00 91.88 186 THR A C 1
ATOM 1442 O O . THR A 1 186 ? -20.927 -2.322 -2.912 1.00 91.88 186 THR A O 1
ATOM 1445 N N . GLY A 1 187 ? -18.756 -2.190 -3.453 1.00 93.44 187 GLY A N 1
ATOM 1446 C CA . GLY A 1 187 ? -18.209 -2.444 -2.125 1.00 93.44 187 GLY A CA 1
ATOM 1447 C C . GLY A 1 187 ? -18.064 -1.203 -1.241 1.00 93.44 187 GLY A C 1
ATOM 1448 O O . GLY A 1 187 ? -17.797 -1.363 -0.050 1.00 93.44 187 GLY A O 1
ATOM 1449 N N . PHE A 1 188 ? -18.266 0.016 -1.762 1.00 95.69 188 PHE A N 1
ATOM 1450 C CA . PHE A 1 188 ? -17.922 1.264 -1.061 1.00 95.69 188 PHE A CA 1
ATOM 1451 C C . PHE A 1 188 ? -18.554 1.365 0.327 1.00 95.69 188 PHE A C 1
ATOM 1453 O O . PHE A 1 188 ? -17.856 1.578 1.319 1.00 95.69 188 PHE A O 1
ATOM 1460 N N . ARG A 1 189 ? -19.878 1.173 0.418 1.00 96.44 189 ARG A N 1
ATOM 1461 C CA . ARG A 1 189 ? -20.595 1.257 1.701 1.00 96.44 189 ARG A CA 1
ATOM 1462 C C . ARG A 1 189 ? -20.111 0.195 2.679 1.00 96.44 189 ARG A C 1
ATOM 1464 O O . ARG A 1 189 ? -19.787 0.523 3.810 1.00 96.44 189 ARG A O 1
ATOM 1471 N N . ARG A 1 190 ? -19.987 -1.055 2.219 1.00 96.00 190 ARG A N 1
ATOM 1472 C CA . ARG A 1 190 ? -19.544 -2.177 3.056 1.00 96.00 190 ARG A CA 1
ATOM 1473 C C . ARG A 1 190 ? -18.153 -1.927 3.637 1.00 96.00 190 ARG A C 1
ATOM 1475 O O . ARG A 1 190 ? -17.972 -2.092 4.838 1.00 96.00 190 ARG A O 1
ATOM 1482 N N . VAL A 1 191 ? -17.186 -1.528 2.810 1.00 97.12 191 VAL A N 1
ATOM 1483 C CA . VAL A 1 191 ? -15.813 -1.259 3.264 1.00 97.12 191 VAL A CA 1
ATOM 1484 C C . VAL A 1 191 ? -15.781 -0.040 4.185 1.00 97.12 191 VAL A C 1
ATOM 1486 O O . VAL A 1 191 ? -15.183 -0.110 5.254 1.00 97.12 191 VAL A O 1
ATOM 1489 N N . SER A 1 192 ? -16.490 1.038 3.843 1.00 97.25 192 SER A N 1
ATOM 1490 C CA . SER A 1 192 ? -16.572 2.237 4.691 1.00 97.25 192 SER A CA 1
ATOM 1491 C C . SER A 1 192 ? -17.165 1.934 6.069 1.00 97.25 192 SER A C 1
ATOM 1493 O O . SER A 1 192 ? -16.629 2.383 7.083 1.00 97.25 192 SER A O 1
ATOM 1495 N N . ASP A 1 193 ? -18.235 1.139 6.120 1.00 97.50 193 ASP A N 1
ATOM 1496 C CA . ASP A 1 193 ? -18.892 0.736 7.363 1.00 97.50 193 ASP A CA 1
ATOM 1497 C C . ASP A 1 193 ? -17.999 -0.182 8.207 1.00 97.50 193 ASP A C 1
ATOM 1499 O O . ASP A 1 193 ? -17.933 -0.008 9.425 1.00 97.50 193 ASP A O 1
ATOM 1503 N N . LEU A 1 194 ? -17.262 -1.109 7.579 1.00 97.75 194 LEU A N 1
ATOM 1504 C CA . LEU A 1 194 ? -16.269 -1.951 8.260 1.00 97.75 194 LEU A CA 1
ATOM 1505 C C . LEU A 1 194 ? -15.159 -1.108 8.893 1.00 97.75 194 LEU A C 1
ATOM 1507 O O . LEU A 1 194 ? -14.852 -1.280 10.073 1.00 97.75 194 LEU A O 1
ATOM 1511 N N . VAL A 1 195 ? -14.588 -0.168 8.134 1.00 98.12 195 VAL A N 1
ATOM 1512 C CA . VAL A 1 195 ? -13.534 0.730 8.622 1.00 98.12 195 VAL A CA 1
ATOM 1513 C C . VAL A 1 195 ? -14.054 1.608 9.759 1.00 98.12 195 VAL A C 1
ATOM 1515 O O . VAL A 1 195 ? -13.444 1.664 10.826 1.00 98.12 195 VAL A O 1
ATOM 1518 N N . ALA A 1 196 ? -15.202 2.263 9.572 1.00 97.50 196 ALA A N 1
ATOM 1519 C CA . ALA A 1 196 ? -15.790 3.127 10.590 1.00 97.50 196 ALA A CA 1
ATOM 1520 C C . ALA A 1 196 ? -16.183 2.347 11.854 1.00 97.50 196 ALA A C 1
ATOM 1522 O O . ALA A 1 196 ? -15.964 2.827 12.965 1.00 97.50 196 ALA A O 1
ATOM 1523 N N . GLY A 1 197 ? -16.748 1.147 11.698 1.00 98.12 197 GLY A N 1
ATOM 1524 C CA . GLY A 1 197 ? -17.105 0.256 12.800 1.00 98.12 197 GLY A CA 1
ATOM 1525 C C . GLY A 1 197 ? -15.885 -0.166 13.611 1.00 98.12 197 GLY A C 1
ATOM 1526 O O . GLY A 1 197 ? -15.869 0.018 14.826 1.00 98.12 197 GLY A O 1
ATOM 1527 N N . PHE A 1 198 ? -14.835 -0.636 12.934 1.00 98.38 198 PHE A N 1
ATOM 1528 C CA . PHE A 1 198 ? -13.567 -0.994 13.568 1.00 98.38 198 PHE A CA 1
ATOM 1529 C C . PHE A 1 198 ? -12.968 0.178 14.346 1.00 98.38 198 PHE A C 1
ATOM 1531 O O . PHE A 1 198 ? -12.646 0.027 15.521 1.00 98.38 198 PHE A O 1
ATOM 1538 N N . LEU A 1 199 ? -12.869 1.361 13.729 1.00 97.56 199 LEU A N 1
ATOM 1539 C CA . LEU A 1 199 ? -12.290 2.537 14.380 1.00 97.56 199 LEU A CA 1
ATOM 1540 C C . LEU A 1 199 ? -13.110 3.002 15.589 1.00 97.56 199 LEU A C 1
ATOM 1542 O O . LEU A 1 199 ? -12.520 3.367 16.601 1.00 97.56 199 LEU A O 1
ATOM 1546 N N . ARG A 1 200 ? -14.447 2.947 15.535 1.00 96.62 200 ARG A N 1
ATOM 1547 C CA . ARG A 1 200 ? -15.297 3.251 16.702 1.00 96.62 200 ARG A CA 1
ATOM 1548 C C . ARG A 1 200 ? -15.091 2.266 17.846 1.00 96.62 200 ARG A C 1
ATOM 1550 O O . ARG A 1 200 ? -15.186 2.667 18.999 1.00 96.62 200 ARG A O 1
ATOM 1557 N N . GLU A 1 201 ? -14.837 1.000 17.536 1.00 96.69 201 GLU A N 1
ATOM 1558 C CA . GLU A 1 201 ? -14.596 -0.029 18.544 1.00 96.69 201 GLU A CA 1
ATOM 1559 C C . GLU A 1 201 ? -13.243 0.167 19.239 1.00 96.69 201 GLU A C 1
ATOM 1561 O O . GLU A 1 201 ? -13.163 0.106 20.464 1.00 96.69 201 GLU A O 1
ATOM 1566 N N . VAL A 1 202 ? -12.180 0.419 18.468 1.00 96.75 202 VAL A N 1
ATOM 1567 C CA . VAL A 1 202 ? -10.806 0.442 18.996 1.00 96.75 202 VAL A CA 1
ATOM 1568 C C . VAL A 1 202 ? -10.316 1.825 19.422 1.00 96.75 202 VAL A C 1
ATOM 1570 O O . VAL A 1 202 ? -9.396 1.935 20.228 1.00 96.75 202 VAL A O 1
ATOM 1573 N N . LEU A 1 203 ? -10.940 2.881 18.904 1.00 93.75 203 LEU A N 1
ATOM 1574 C CA . LEU A 1 203 ? -10.720 4.275 19.278 1.00 93.75 203 LEU A CA 1
ATOM 1575 C C . LEU A 1 203 ? -12.091 4.931 19.548 1.00 93.75 203 LEU A C 1
ATOM 1577 O O . LEU A 1 203 ? -12.517 5.777 18.759 1.00 93.75 203 LEU A O 1
ATOM 1581 N N . PRO A 1 204 ? -12.805 4.580 20.634 1.00 83.12 204 PRO A N 1
ATOM 1582 C CA . PRO A 1 204 ? -14.163 5.067 20.907 1.00 83.12 204 PRO A CA 1
ATOM 1583 C C . PRO A 1 204 ? -14.209 6.567 21.211 1.00 83.12 204 PRO A C 1
ATOM 1585 O O . PRO A 1 204 ? -13.393 7.068 21.985 1.00 83.12 204 PRO A O 1
ATOM 1588 N N . ALA A 1 205 ? -15.153 7.295 20.593 1.00 76.38 205 ALA A N 1
ATOM 1589 C CA . ALA A 1 205 ? -15.411 8.712 20.881 1.00 76.38 205 ALA A CA 1
ATOM 1590 C C . ALA A 1 205 ? -15.757 8.912 22.368 1.00 76.38 205 ALA A C 1
ATOM 1592 O O . ALA A 1 205 ? -16.460 8.081 22.938 1.00 76.38 205 ALA A O 1
ATOM 1593 N N . GLN A 1 206 ? -15.229 9.981 22.973 1.00 61.84 206 GLN A N 1
ATOM 1594 C CA . GLN A 1 206 ? -15.619 10.418 24.316 1.00 61.84 206 GLN A CA 1
ATOM 1595 C C . GLN A 1 206 ? -16.748 11.433 24.195 1.00 61.84 206 GLN A C 1
ATOM 1597 O O . GLN A 1 206 ? -16.702 12.206 23.209 1.00 61.84 206 GLN A O 1
#

Foldseek 3Di:
DVVQCPDPVDPQQQAAQEAAEVSLLVSLVCLLPPVSHQEGEYELYFQALQVLQCLQDDVVVSVVLVVLLVVQVVVCVVPVAADWDWVCVLQPDDPVRVVVVVVVCVVPVVPGDTDGSCVSVVSNVRGSLVRQQSSPPHEYEYEYECPEPSRHCVRSVSSQVSHHPPYYYHYHYPDYRCQQVDPPRPCVVVVVCVVVVVSCVSRNDD